Protein AF-A0A7W7K6D7-F1 (afdb_monomer)

Radius of gyration: 43.63 Å; Cα contacts (8 Å, |Δi|>4): 104; chains: 1; bounding box: 130×101×105 Å

Mean predicted aligned error: 19.28 Å

Structure (mmCIF, N/CA/C/O backbone):
data_AF-A0A7W7K6D7-F1
#
_entry.id   AF-A0A7W7K6D7-F1
#
loop_
_atom_site.group_PDB
_atom_site.id
_atom_site.type_symbol
_atom_site.label_atom_id
_atom_site.label_alt_id
_atom_site.label_comp_id
_atom_site.label_asym_id
_atom_site.label_entity_id
_atom_site.label_seq_id
_atom_site.pdbx_PDB_ins_code
_atom_site.Cartn_x
_atom_site.Cartn_y
_atom_site.Cartn_z
_atom_site.occupancy
_atom_site.B_iso_or_equiv
_atom_site.auth_seq_id
_atom_site.auth_comp_id
_atom_site.auth_asym_id
_atom_site.auth_atom_id
_atom_site.pdbx_PDB_model_num
ATOM 1 N N . MET A 1 1 ? 59.242 -53.154 2.914 1.00 36.47 1 MET A N 1
ATOM 2 C CA . MET A 1 1 ? 59.117 -52.713 4.318 1.00 36.47 1 MET A CA 1
ATOM 3 C C . MET A 1 1 ? 58.167 -51.540 4.302 1.00 36.47 1 MET A C 1
ATOM 5 O O . MET A 1 1 ? 58.523 -50.548 3.691 1.00 36.47 1 MET A O 1
ATOM 9 N N . SER A 1 2 ? 56.954 -51.565 4.819 1.00 41.34 2 SER A N 1
ATOM 10 C CA . SER A 1 2 ? 56.104 -52.550 5.499 1.00 41.34 2 SER A CA 1
ATOM 11 C C . SER A 1 2 ? 54.674 -51.976 5.326 1.00 41.34 2 SER A C 1
ATOM 13 O O . SER A 1 2 ? 54.570 -50.764 5.148 1.00 41.34 2 SER A O 1
ATOM 15 N N . ALA A 1 3 ? 53.655 -52.812 5.076 1.00 43.53 3 ALA A N 1
ATOM 16 C CA . ALA A 1 3 ? 52.548 -53.089 6.020 1.00 43.53 3 ALA A CA 1
ATOM 17 C C . ALA A 1 3 ? 51.641 -51.850 6.251 1.00 43.53 3 ALA A C 1
ATOM 19 O O . ALA A 1 3 ? 52.160 -50.787 6.561 1.00 43.53 3 ALA A O 1
ATOM 20 N N . GLU A 1 4 ? 50.319 -51.835 6.086 1.00 46.53 4 GLU A N 1
ATOM 21 C CA . GLU A 1 4 ? 49.232 -52.810 6.301 1.00 46.53 4 GLU A CA 1
ATOM 22 C C . GLU A 1 4 ? 47.953 -52.168 5.686 1.00 46.53 4 GLU A C 1
ATOM 24 O O . GLU A 1 4 ? 47.853 -50.942 5.640 1.00 46.53 4 GLU A O 1
ATOM 29 N N . ASP A 1 5 ? 47.158 -52.903 4.903 1.00 42.53 5 ASP A N 1
ATOM 30 C CA . ASP A 1 5 ? 45.850 -53.502 5.263 1.00 42.53 5 ASP A CA 1
ATOM 31 C C . ASP A 1 5 ? 44.697 -52.512 5.539 1.00 42.53 5 ASP A C 1
ATOM 33 O O . ASP A 1 5 ? 44.679 -51.844 6.563 1.00 42.53 5 ASP A O 1
ATOM 37 N N . GLU A 1 6 ? 43.706 -52.469 4.632 1.00 51.44 6 GLU A N 1
ATOM 38 C CA . GLU A 1 6 ? 42.304 -52.842 4.933 1.00 51.44 6 GLU A CA 1
ATOM 39 C C . GLU A 1 6 ? 41.397 -52.751 3.676 1.00 51.44 6 GLU A C 1
ATOM 41 O O . GLU A 1 6 ? 41.238 -51.670 3.100 1.00 51.44 6 GLU A O 1
ATOM 46 N N . PRO A 1 7 ? 40.778 -53.865 3.234 1.00 54.62 7 PRO A N 1
ATOM 47 C CA . PRO A 1 7 ? 39.719 -53.888 2.225 1.00 54.62 7 PRO A CA 1
ATOM 48 C C . PRO A 1 7 ? 38.328 -54.068 2.864 1.00 54.62 7 PRO A C 1
ATOM 50 O O . PRO A 1 7 ? 38.120 -54.996 3.641 1.00 54.62 7 PRO A O 1
ATOM 53 N N . LEU A 1 8 ? 37.345 -53.241 2.488 1.00 41.72 8 LEU A N 1
ATOM 54 C CA . LEU A 1 8 ? 35.936 -53.476 2.836 1.00 41.72 8 LEU A CA 1
ATOM 55 C C . LEU A 1 8 ? 35.198 -54.180 1.692 1.00 41.72 8 LEU A C 1
ATOM 57 O O . LEU A 1 8 ? 34.723 -53.571 0.735 1.00 41.72 8 LEU A O 1
ATOM 61 N N . ASP A 1 9 ? 35.245 -55.501 1.827 1.00 37.72 9 ASP A N 1
ATOM 62 C CA . ASP A 1 9 ? 34.218 -56.522 1.617 1.00 37.72 9 ASP A CA 1
ATOM 63 C C . ASP A 1 9 ? 32.886 -56.100 0.964 1.00 37.72 9 ASP A C 1
ATOM 65 O O . ASP A 1 9 ? 32.074 -55.357 1.516 1.00 37.72 9 ASP A O 1
ATOM 69 N N . LEU A 1 10 ? 32.661 -56.657 -0.224 1.00 46.31 10 LEU A N 1
ATOM 70 C CA . LEU A 1 10 ? 31.438 -56.595 -1.014 1.00 46.31 10 LEU A CA 1
ATOM 71 C C . LEU A 1 10 ? 31.031 -58.047 -1.289 1.00 46.31 10 LEU A C 1
ATOM 73 O O . LEU A 1 10 ? 31.220 -58.561 -2.391 1.00 46.31 10 LEU A O 1
ATOM 77 N N . SER A 1 11 ? 30.529 -58.734 -0.264 1.00 41.38 11 SER A N 1
ATOM 78 C CA . SER A 1 11 ? 29.888 -60.037 -0.430 1.00 41.38 11 SER A CA 1
ATOM 79 C C . SER A 1 11 ? 28.929 -60.361 0.714 1.00 41.38 11 SER A C 1
ATOM 81 O O . SER A 1 11 ? 29.351 -60.730 1.797 1.00 41.38 11 SER A O 1
ATOM 83 N N . GLU A 1 12 ? 27.622 -60.289 0.453 1.00 44.34 12 GLU A N 1
ATOM 84 C CA . GLU A 1 12 ? 26.692 -61.245 1.064 1.00 44.34 12 GLU A CA 1
ATOM 85 C 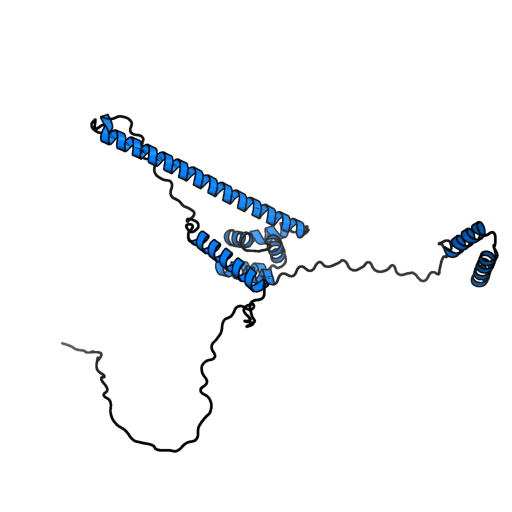C . GLU A 1 12 ? 25.457 -61.438 0.174 1.00 44.34 12 GLU A C 1
ATOM 87 O O . GLU A 1 12 ? 24.467 -60.710 0.198 1.00 44.34 12 GLU A O 1
ATOM 92 N N . GLU A 1 13 ? 25.598 -62.439 -0.687 1.00 48.22 13 GLU A N 1
ATOM 93 C CA . GLU A 1 13 ? 24.536 -63.214 -1.304 1.00 48.22 13 GLU A CA 1
ATOM 94 C C . GLU A 1 13 ? 24.033 -64.208 -0.249 1.00 48.22 13 GLU A C 1
ATOM 96 O O . GLU A 1 13 ? 24.821 -65.006 0.257 1.00 48.22 13 GLU A O 1
ATOM 101 N N . LEU A 1 14 ? 22.740 -64.184 0.090 1.00 36.16 14 LEU A N 1
ATOM 102 C CA . LEU A 1 14 ? 22.136 -65.242 0.898 1.00 36.16 14 LEU A CA 1
ATOM 103 C C . LEU A 1 14 ? 20.868 -65.787 0.241 1.00 36.16 14 LEU A C 1
ATOM 105 O O . LEU A 1 14 ? 19.857 -65.114 0.044 1.00 36.16 14 LEU A O 1
ATOM 109 N N . VAL A 1 15 ? 21.041 -67.048 -0.141 1.00 34.31 15 VAL A N 1
ATOM 110 C CA . VAL A 1 15 ? 20.175 -67.976 -0.853 1.00 34.31 15 VAL A CA 1
ATOM 111 C C . VAL A 1 15 ? 19.028 -68.474 0.036 1.00 34.31 15 VAL A C 1
ATOM 113 O O . VAL A 1 15 ? 19.146 -68.589 1.252 1.00 34.31 15 VAL A O 1
ATOM 116 N N . ILE A 1 16 ? 17.921 -68.789 -0.633 1.00 34.38 16 ILE A N 1
ATOM 117 C CA . ILE A 1 16 ? 16.639 -69.312 -0.141 1.00 34.38 16 ILE A CA 1
ATOM 118 C C . ILE A 1 16 ? 16.707 -70.824 0.187 1.00 34.38 16 ILE A C 1
ATOM 120 O O . ILE A 1 16 ? 17.309 -71.584 -0.570 1.00 34.38 16 ILE A O 1
ATOM 124 N N . GLY A 1 17 ? 15.970 -71.258 1.226 1.00 32.06 17 GLY A N 1
ATOM 125 C CA . GLY A 1 17 ? 15.559 -72.652 1.532 1.00 32.06 17 GLY A CA 1
ATOM 126 C C . GLY A 1 17 ? 15.852 -73.024 2.998 1.00 32.06 17 GLY A C 1
ATOM 127 O O . GLY A 1 17 ? 16.913 -72.668 3.486 1.00 32.06 17 GLY A O 1
ATOM 128 N N . ASP A 1 18 ? 15.043 -73.704 3.814 1.00 32.12 18 ASP A N 1
ATOM 129 C CA . ASP A 1 18 ? 13.850 -74.555 3.689 1.00 32.12 18 ASP A CA 1
ATOM 130 C C . ASP A 1 18 ? 13.284 -74.772 5.132 1.00 32.12 18 ASP A C 1
ATOM 132 O O . ASP A 1 18 ? 13.942 -74.424 6.113 1.00 32.12 18 ASP A O 1
ATOM 136 N N . ALA A 1 19 ? 12.058 -75.291 5.242 1.00 37.53 19 ALA A N 1
ATOM 137 C CA . ALA A 1 19 ? 11.067 -75.207 6.335 1.00 37.53 19 ALA A CA 1
ATOM 138 C C . ALA A 1 19 ? 11.436 -75.755 7.749 1.00 37.53 19 ALA A C 1
ATOM 140 O O . ALA A 1 19 ? 12.432 -76.457 7.927 1.00 37.53 19 ALA A O 1
ATOM 141 N N . PRO A 1 20 ? 10.577 -75.515 8.773 1.00 39.41 20 PRO A N 1
ATOM 142 C CA . PRO A 1 20 ? 9.500 -76.485 9.019 1.00 39.41 20 PRO A CA 1
ATOM 143 C C . PRO A 1 20 ? 8.112 -75.906 9.361 1.00 39.41 20 PRO A C 1
ATOM 145 O O . PRO A 1 20 ? 7.949 -74.800 9.869 1.00 39.41 20 PRO A O 1
ATOM 148 N N . GLN A 1 21 ? 7.122 -76.753 9.077 1.00 40.34 21 GLN A N 1
ATOM 149 C CA . GLN A 1 21 ? 5.688 -76.654 9.349 1.00 40.34 21 GLN A CA 1
ATOM 150 C C . GLN A 1 21 ? 5.354 -76.441 10.836 1.00 40.34 21 GLN A C 1
ATOM 152 O O . GLN A 1 21 ? 5.899 -77.124 11.703 1.00 40.34 21 GLN A O 1
ATOM 157 N N . PHE A 1 22 ? 4.349 -75.605 11.105 1.00 30.56 22 PHE A N 1
ATOM 158 C CA . PHE A 1 22 ? 3.519 -75.704 12.306 1.00 30.56 22 PHE A CA 1
ATOM 159 C C . PHE A 1 22 ? 2.048 -75.526 11.906 1.00 30.56 22 PHE A C 1
ATOM 161 O O . PHE A 1 22 ? 1.600 -74.417 11.622 1.00 30.56 22 PHE A O 1
ATOM 168 N N . GLU A 1 23 ? 1.328 -76.648 11.821 1.00 39.03 23 GLU A N 1
ATOM 169 C CA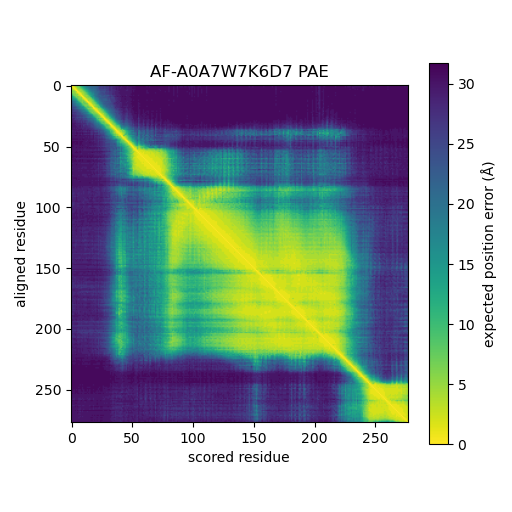 . GLU A 1 23 ? -0.136 -76.696 11.827 1.00 39.03 23 GLU A CA 1
ATOM 170 C C . GLU A 1 23 ? -0.629 -76.387 13.246 1.00 39.03 23 GLU A C 1
ATOM 172 O O . GLU A 1 23 ? -0.206 -77.021 14.215 1.00 39.03 23 GLU A O 1
ATOM 177 N N . GLY A 1 24 ? -1.545 -75.430 13.356 1.00 33.78 24 GLY A N 1
ATOM 178 C CA . GLY A 1 24 ? -2.261 -75.105 14.581 1.00 33.78 24 GLY A CA 1
ATOM 179 C C . GLY A 1 24 ? -3.516 -74.320 14.230 1.00 33.78 24 GLY A C 1
ATOM 180 O O . GLY A 1 24 ? -3.426 -73.151 13.876 1.00 33.78 24 GLY A O 1
ATOM 181 N N . ASP A 1 25 ? -4.637 -75.031 14.284 1.00 32.91 25 ASP A N 1
ATOM 182 C CA . ASP A 1 25 ? -6.020 -74.633 14.018 1.00 32.91 25 ASP A CA 1
ATOM 183 C C . ASP A 1 25 ? -6.460 -73.267 14.594 1.00 32.91 25 ASP A C 1
ATOM 185 O O . ASP A 1 25 ? -6.091 -72.874 15.702 1.00 32.91 25 ASP A O 1
ATOM 189 N N . ASP A 1 26 ? -7.331 -72.631 13.810 1.00 35.81 26 ASP A N 1
ATOM 190 C CA . ASP A 1 26 ? -8.184 -71.442 13.992 1.00 35.81 26 ASP A CA 1
ATOM 191 C C . ASP A 1 26 ? -8.925 -71.321 15.357 1.00 35.81 26 ASP A C 1
ATOM 193 O O . ASP A 1 26 ? -9.192 -72.342 15.999 1.00 35.81 26 ASP A O 1
ATOM 197 N N . PRO A 1 27 ? -9.342 -70.105 15.812 1.00 39.94 27 PRO A N 1
ATOM 198 C CA . PRO A 1 27 ? -10.233 -69.232 15.033 1.00 39.94 27 PRO A CA 1
ATOM 199 C C . PRO A 1 27 ? -9.935 -67.717 15.031 1.00 39.94 27 PRO A C 1
ATOM 201 O O . PRO A 1 27 ? -9.641 -67.094 16.048 1.00 39.94 27 PRO A O 1
ATOM 204 N N . ALA A 1 28 ? -10.131 -67.138 13.846 1.00 37.94 28 ALA A N 1
ATOM 205 C CA . ALA A 1 28 ? -10.303 -65.720 13.505 1.00 37.94 28 ALA A CA 1
ATOM 206 C C . ALA A 1 28 ? -11.429 -64.979 14.277 1.00 37.94 28 ALA A C 1
ATOM 208 O O . ALA A 1 28 ? -12.261 -65.631 14.914 1.00 37.94 28 ALA A O 1
ATOM 209 N N . PRO A 1 29 ? -11.645 -63.661 14.050 1.00 53.25 29 PRO A N 1
ATOM 210 C CA . PRO A 1 29 ? -10.733 -62.571 13.647 1.00 53.25 29 PRO A CA 1
ATOM 211 C C . PRO A 1 29 ? -10.827 -61.372 14.620 1.00 53.25 29 PRO A C 1
ATOM 213 O O . PRO A 1 29 ? -11.886 -61.165 15.190 1.00 53.25 29 PRO A O 1
ATOM 216 N N . GLU A 1 30 ? -9.819 -60.498 14.738 1.00 35.75 30 GLU A N 1
ATOM 217 C CA . GLU A 1 30 ? -10.083 -59.094 15.120 1.00 35.75 30 GLU A CA 1
ATOM 218 C C . GLU A 1 30 ? -8.910 -58.149 14.779 1.00 35.75 30 GLU A C 1
ATOM 220 O O . GLU A 1 30 ? -7.876 -58.142 15.435 1.00 35.75 30 GLU A O 1
ATOM 225 N N . GLN A 1 31 ? -9.165 -57.341 13.741 1.00 36.50 31 GLN A N 1
ATOM 226 C CA . GLN A 1 31 ? -8.738 -55.948 13.542 1.00 36.50 31 GLN A CA 1
ATOM 227 C C . GLN A 1 31 ? -7.267 -55.679 13.176 1.00 36.50 31 GLN A C 1
ATOM 229 O O . GLN A 1 31 ? -6.423 -55.388 14.016 1.00 36.50 31 GLN A O 1
ATOM 234 N N . ASP A 1 32 ? -7.017 -55.644 11.862 1.00 42.62 32 ASP A N 1
ATOM 235 C CA . ASP A 1 32 ? -5.963 -54.815 11.276 1.00 42.62 32 ASP A CA 1
ATOM 236 C C . ASP A 1 32 ? -6.281 -53.332 11.548 1.00 42.62 32 ASP A C 1
ATOM 238 O O . ASP A 1 32 ? -7.170 -52.747 10.921 1.00 42.62 32 ASP A O 1
ATOM 242 N N . GLU A 1 33 ? -5.550 -52.713 12.476 1.00 46.84 33 GLU A N 1
ATOM 243 C CA . GLU A 1 33 ? -5.443 -51.256 12.586 1.00 46.84 33 GLU A CA 1
ATOM 244 C C . GLU A 1 33 ? -4.680 -50.726 11.358 1.00 46.84 33 GLU A C 1
ATOM 246 O O . GLU A 1 33 ? -3.451 -50.668 11.318 1.00 46.84 33 GLU A O 1
ATOM 251 N N . GLN A 1 34 ? -5.428 -50.368 10.314 1.00 48.06 34 GLN A N 1
ATOM 252 C CA . GLN A 1 34 ? -4.945 -49.510 9.232 1.00 48.06 34 GLN A CA 1
ATOM 253 C C . GLN A 1 34 ? -4.594 -48.128 9.819 1.00 48.06 34 GLN A C 1
ATOM 255 O O . GLN A 1 34 ? -5.322 -47.652 10.695 1.00 48.06 34 GLN A O 1
ATOM 260 N N . PRO A 1 35 ? -3.525 -47.450 9.358 1.00 52.03 35 PRO A N 1
ATOM 261 C CA . PRO A 1 35 ? -3.263 -46.079 9.775 1.00 52.03 35 PRO A CA 1
ATOM 262 C C . PRO A 1 35 ? -4.444 -45.205 9.346 1.00 52.03 35 PRO A C 1
ATOM 264 O O . PRO A 1 35 ? -4.808 -45.188 8.173 1.00 52.03 35 PRO A O 1
ATOM 267 N N . GLU A 1 36 ? -5.051 -44.508 10.304 1.00 56.00 36 GLU A N 1
ATOM 268 C CA . GLU A 1 36 ? -6.103 -43.529 10.047 1.00 56.00 36 GLU A CA 1
ATOM 269 C C . GLU A 1 36 ? -5.649 -42.560 8.941 1.00 56.00 36 GLU A C 1
ATOM 271 O O . GLU A 1 36 ? -4.624 -41.883 9.072 1.00 56.00 36 GLU A O 1
ATOM 276 N N . ASP A 1 37 ? -6.400 -42.499 7.840 1.00 60.44 37 ASP A N 1
ATOM 277 C CA . ASP A 1 37 ? -6.198 -41.500 6.798 1.00 60.44 37 ASP A CA 1
ATOM 278 C C . ASP A 1 37 ? -6.379 -40.107 7.419 1.00 60.44 37 ASP A C 1
ATOM 280 O O . ASP A 1 37 ? -7.489 -39.679 7.741 1.00 60.44 37 ASP A O 1
ATOM 284 N N . VAL A 1 38 ? -5.277 -39.377 7.607 1.00 67.38 38 VAL A N 1
ATOM 285 C CA . VAL A 1 38 ? -5.313 -37.989 8.079 1.00 67.38 38 VAL A CA 1
ATOM 286 C C . VAL A 1 38 ? -5.846 -37.114 6.945 1.00 67.38 38 VAL A C 1
ATOM 288 O O . VAL A 1 38 ? -5.095 -36.595 6.116 1.00 67.38 38 VAL A O 1
ATOM 291 N N . VAL A 1 39 ? -7.166 -36.948 6.901 1.00 62.66 39 VAL A N 1
ATOM 292 C CA . VAL A 1 39 ? -7.835 -36.012 5.995 1.00 62.66 39 VAL A CA 1
ATOM 293 C C . VAL A 1 39 ? -7.612 -34.592 6.517 1.00 62.66 39 VAL A C 1
ATOM 295 O O . VAL A 1 39 ? -8.286 -34.116 7.427 1.00 62.66 39 VAL A O 1
ATOM 298 N N . ILE A 1 40 ? -6.624 -33.902 5.947 1.00 69.00 40 ILE A N 1
ATOM 299 C CA . ILE A 1 40 ? -6.392 -32.474 6.189 1.00 69.00 40 ILE A CA 1
ATOM 300 C C . ILE A 1 40 ? -7.371 -31.691 5.304 1.00 69.00 40 ILE A C 1
ATOM 302 O O . ILE A 1 40 ? -7.041 -31.335 4.174 1.00 69.00 40 ILE A O 1
ATOM 306 N N . ALA A 1 41 ? -8.581 -31.455 5.811 1.00 67.38 41 ALA A N 1
ATOM 307 C CA . ALA A 1 41 ? -9.596 -30.618 5.171 1.00 67.38 41 ALA A CA 1
ATOM 308 C C . ALA A 1 41 ? -9.593 -29.194 5.754 1.00 67.38 41 ALA A C 1
ATOM 310 O O . ALA A 1 41 ? -9.248 -28.977 6.922 1.00 67.38 41 ALA A O 1
ATOM 311 N N . PHE A 1 42 ? -9.967 -28.200 4.944 1.00 52.28 42 PHE A N 1
ATOM 312 C CA . PHE A 1 42 ? -10.248 -26.862 5.457 1.00 52.28 42 PHE A CA 1
ATOM 313 C C . PHE A 1 42 ? -11.590 -26.893 6.199 1.00 52.28 42 PHE A C 1
ATOM 315 O O . PHE A 1 42 ? -12.492 -27.624 5.815 1.00 52.28 42 PHE A O 1
ATOM 322 N N . ALA A 1 43 ? -11.740 -26.091 7.257 1.00 49.53 43 ALA A N 1
ATOM 323 C CA . ALA A 1 43 ? -12.905 -26.122 8.157 1.00 49.53 43 ALA A CA 1
ATOM 324 C C . ALA A 1 43 ? -14.274 -25.798 7.504 1.00 49.53 43 ALA A C 1
ATOM 326 O O . ALA A 1 43 ? -15.268 -25.744 8.215 1.00 49.53 43 ALA A O 1
ATOM 327 N N . ASP A 1 44 ? -14.312 -25.555 6.192 1.00 48.56 44 ASP A N 1
ATOM 328 C CA . ASP A 1 44 ? -15.510 -25.234 5.403 1.00 48.56 44 ASP A CA 1
ATOM 329 C C . ASP A 1 44 ? -15.848 -26.333 4.366 1.00 48.56 44 ASP A C 1
ATOM 331 O O . ASP A 1 44 ? -16.797 -26.178 3.601 1.00 48.56 44 ASP A O 1
ATOM 335 N N . ASP A 1 45 ? -15.088 -27.436 4.335 1.00 48.72 45 ASP A N 1
ATOM 336 C CA . ASP A 1 45 ? -15.274 -28.567 3.413 1.00 48.72 45 ASP A CA 1
ATOM 337 C C . ASP A 1 45 ? -16.003 -29.739 4.116 1.00 48.72 45 ASP A C 1
ATOM 339 O O . ASP A 1 45 ? -15.469 -30.841 4.231 1.00 48.72 45 ASP A O 1
ATOM 343 N N . GLU A 1 46 ? -17.215 -29.510 4.637 1.00 48.88 46 GLU A N 1
ATOM 344 C CA . GLU A 1 46 ? -18.125 -30.607 5.014 1.00 48.88 46 GLU A CA 1
ATOM 345 C C . GLU A 1 46 ? -18.966 -31.010 3.784 1.00 48.88 46 GLU A C 1
ATOM 347 O O . GLU A 1 46 ? -19.815 -30.254 3.303 1.00 48.88 46 GLU A O 1
ATOM 352 N N . ASP A 1 47 ? -18.691 -32.200 3.241 1.00 46.66 47 ASP A N 1
ATOM 353 C CA . ASP A 1 47 ? -19.358 -32.769 2.065 1.00 46.66 47 ASP A CA 1
ATOM 354 C C . ASP A 1 47 ? -20.778 -33.275 2.398 1.00 46.66 47 ASP A C 1
ATOM 356 O O . ASP A 1 47 ? -20.967 -34.412 2.829 1.00 46.66 47 ASP A O 1
ATOM 360 N N . ASP A 1 48 ? -21.806 -32.462 2.138 1.00 49.31 48 ASP A N 1
ATOM 361 C CA . ASP A 1 48 ? -23.199 -32.929 2.103 1.00 49.31 48 ASP A CA 1
ATOM 362 C C . ASP A 1 48 ? -23.566 -33.441 0.693 1.00 49.31 48 ASP A C 1
ATOM 364 O O . ASP A 1 48 ? -23.883 -32.672 -0.225 1.00 49.31 48 ASP A O 1
ATOM 368 N N . GLU A 1 49 ? -23.576 -34.769 0.516 1.00 47.44 49 GLU A N 1
ATOM 369 C CA . GLU A 1 49 ? -24.126 -35.451 -0.665 1.00 47.44 49 GLU A CA 1
ATOM 370 C C . GLU A 1 49 ? -25.651 -35.252 -0.760 1.00 47.44 49 GLU A C 1
ATOM 372 O O . GLU A 1 49 ? -26.460 -36.056 -0.297 1.00 47.44 49 GLU A O 1
ATOM 377 N N . SER A 1 50 ? -26.079 -34.173 -1.412 1.00 56.06 50 SER A N 1
ATOM 378 C CA . SER A 1 50 ? -27.468 -34.011 -1.848 1.00 56.06 50 SER A CA 1
ATOM 379 C C . SER A 1 50 ? -27.554 -33.378 -3.237 1.00 56.06 50 SER A C 1
ATOM 381 O O . SER A 1 50 ? -26.693 -32.602 -3.661 1.00 56.06 50 SER A O 1
ATOM 383 N N . GLU A 1 51 ? -28.575 -33.779 -4.004 1.00 63.22 51 GLU A N 1
ATOM 384 C CA . GLU A 1 51 ? -28.763 -33.352 -5.393 1.00 63.22 51 GLU A CA 1
ATOM 385 C C . GLU A 1 51 ? -28.644 -31.823 -5.545 1.00 63.22 51 GLU A C 1
ATOM 387 O O . GLU A 1 51 ? -29.155 -31.067 -4.713 1.00 63.22 51 GLU A O 1
ATOM 392 N N . PRO A 1 52 ? -27.980 -31.326 -6.608 1.00 58.50 52 PRO A N 1
ATOM 393 C CA . PRO A 1 52 ? -27.533 -29.943 -6.656 1.00 58.50 52 PRO A CA 1
ATOM 394 C C . PRO A 1 52 ? -28.718 -28.978 -6.683 1.00 58.50 52 PRO A C 1
ATOM 396 O O . PRO A 1 52 ? -29.381 -28.789 -7.713 1.00 58.50 52 PRO A O 1
ATOM 399 N N . THR A 1 53 ? -28.923 -28.308 -5.549 1.00 79.12 53 THR A N 1
ATOM 400 C CA . THR A 1 53 ? -29.856 -27.191 -5.399 1.00 79.12 53 THR A CA 1
ATOM 401 C C . THR A 1 53 ? -29.545 -26.093 -6.436 1.00 79.12 53 THR A C 1
ATOM 403 O O . THR A 1 53 ? -28.417 -25.981 -6.933 1.00 79.12 53 THR A O 1
ATOM 406 N N . PRO A 1 54 ? -30.514 -25.239 -6.815 1.00 81.00 54 PRO A N 1
ATOM 407 C CA . PRO A 1 54 ? -30.275 -24.142 -7.763 1.00 81.00 54 PRO A CA 1
ATOM 408 C C . PRO A 1 54 ? -29.135 -23.197 -7.333 1.00 81.00 54 PRO A C 1
ATOM 410 O O . PRO A 1 54 ? -28.470 -22.609 -8.188 1.00 81.00 54 PRO A O 1
ATOM 413 N N . LEU A 1 55 ? -28.855 -23.101 -6.029 1.00 81.88 55 LEU A N 1
ATOM 414 C CA . LEU A 1 55 ? -27.705 -22.377 -5.492 1.00 81.88 55 LEU A CA 1
ATOM 415 C C . LEU A 1 55 ? -26.376 -23.055 -5.859 1.00 81.88 55 LEU A C 1
ATOM 417 O O . LEU A 1 55 ? -25.467 -22.378 -6.330 1.00 81.88 55 LEU A O 1
ATOM 421 N N . VAL A 1 56 ? -26.288 -24.385 -5.748 1.00 84.25 56 VAL A N 1
ATOM 422 C CA . VAL A 1 56 ? -25.106 -25.173 -6.147 1.00 84.25 56 VAL A CA 1
ATOM 423 C C . VAL A 1 56 ? -24.826 -25.031 -7.645 1.00 84.25 56 VAL A C 1
ATOM 425 O O . VAL A 1 56 ? -23.672 -24.926 -8.053 1.00 84.25 56 VAL A O 1
ATOM 428 N N . LYS A 1 57 ? -25.862 -24.955 -8.491 1.00 84.31 57 LYS A N 1
ATOM 429 C CA . LYS A 1 57 ? -25.683 -24.696 -9.934 1.00 84.31 57 LYS A CA 1
ATOM 430 C C . LYS A 1 57 ? -25.077 -23.314 -10.193 1.00 84.31 57 LYS A C 1
ATOM 432 O O . LYS A 1 57 ? -24.104 -23.217 -10.939 1.00 84.31 57 LYS A O 1
ATOM 437 N N . ARG A 1 58 ? -25.589 -22.275 -9.522 1.00 87.88 58 ARG A N 1
ATOM 438 C CA . ARG A 1 58 ? -25.043 -20.909 -9.595 1.00 87.88 58 ARG A CA 1
ATOM 439 C C . ARG A 1 58 ? -23.607 -20.839 -9.070 1.00 87.88 58 ARG A C 1
ATOM 441 O O . ARG A 1 58 ? -22.772 -20.178 -9.677 1.00 87.88 58 ARG A O 1
ATOM 448 N N . LEU A 1 59 ? -23.304 -21.549 -7.986 1.00 85.75 59 LEU A N 1
ATOM 449 C CA . LEU A 1 59 ? -21.951 -21.662 -7.437 1.00 85.75 59 LEU A CA 1
ATOM 450 C C . LEU A 1 59 ? -21.007 -22.366 -8.418 1.00 85.75 59 LEU A C 1
ATOM 452 O O . LEU A 1 59 ? -19.926 -21.857 -8.677 1.00 85.75 59 LEU A O 1
ATOM 456 N N . ARG A 1 60 ? -21.422 -23.468 -9.056 1.00 87.88 60 ARG A N 1
ATOM 457 C CA . ARG A 1 60 ? -20.625 -24.146 -10.100 1.00 87.88 60 ARG A CA 1
ATOM 458 C C . ARG A 1 60 ? -20.369 -23.251 -11.311 1.00 87.88 60 ARG A C 1
ATOM 460 O O . ARG A 1 60 ? -19.286 -23.300 -11.889 1.00 87.88 60 ARG A O 1
ATOM 467 N N . GLU A 1 61 ? -21.341 -22.437 -11.711 1.00 91.94 61 GLU A N 1
ATOM 468 C CA . GLU A 1 61 ? -21.146 -21.429 -12.760 1.00 91.94 61 GLU A CA 1
ATOM 469 C C . GLU A 1 61 ? -20.139 -20.362 -12.333 1.00 91.94 61 GLU A C 1
ATOM 471 O O . GLU A 1 61 ? -19.218 -20.066 -13.093 1.00 91.94 61 GLU A O 1
ATOM 476 N N . GLN A 1 62 ? -20.249 -19.853 -11.104 1.00 92.69 62 GLN A N 1
ATOM 477 C CA . GLN A 1 62 ? -19.296 -18.895 -10.546 1.00 92.69 62 GLN A CA 1
ATOM 478 C C . GLN A 1 62 ? -17.889 -19.485 -10.414 1.00 92.69 62 GLN A C 1
ATOM 480 O O . GLN A 1 62 ? -16.926 -18.800 -10.740 1.00 92.69 62 GLN A O 1
ATOM 485 N N . ILE A 1 63 ? -17.750 -20.746 -10.000 1.00 91.56 63 ILE A N 1
ATOM 486 C CA . ILE A 1 63 ? -16.465 -21.453 -9.927 1.00 91.56 63 ILE A CA 1
ATOM 487 C C . ILE A 1 63 ? -15.865 -21.575 -11.326 1.00 91.56 63 ILE A C 1
ATOM 489 O O . ILE A 1 63 ? -14.745 -21.132 -11.537 1.00 91.56 63 ILE A O 1
ATOM 493 N N . ARG A 1 64 ? -16.630 -22.032 -12.325 1.00 94.69 64 ARG A N 1
ATOM 494 C CA . ARG A 1 64 ? -16.150 -22.100 -13.718 1.00 94.69 64 ARG A CA 1
ATOM 495 C C . ARG A 1 64 ? -15.763 -20.733 -14.273 1.00 94.69 64 ARG A C 1
ATOM 497 O O . ARG A 1 64 ? -14.819 -20.631 -15.053 1.00 94.69 64 ARG A O 1
ATOM 504 N N . GLU A 1 65 ? -16.496 -19.681 -13.924 1.00 92.69 65 GLU A N 1
ATOM 505 C CA . GLU A 1 65 ? -16.160 -18.318 -14.329 1.00 92.69 65 GLU A CA 1
ATOM 506 C C . GLU A 1 65 ? -14.875 -17.836 -13.646 1.00 92.69 65 GLU A C 1
ATOM 508 O O . GLU A 1 65 ? -14.011 -17.255 -14.305 1.00 92.69 65 GLU A O 1
ATOM 513 N N . ARG A 1 66 ? -14.713 -18.119 -12.350 1.00 91.19 66 ARG A N 1
ATOM 514 C CA . ARG A 1 66 ? -13.483 -17.840 -11.603 1.00 91.19 66 ARG A CA 1
ATOM 515 C C . ARG A 1 66 ? -12.307 -18.629 -12.163 1.00 91.19 66 ARG A C 1
ATOM 517 O O . ARG A 1 66 ? -11.271 -18.026 -12.395 1.00 91.19 66 ARG A O 1
ATOM 524 N N . ASP A 1 67 ? -12.472 -19.904 -12.486 1.00 91.62 67 ASP A N 1
ATOM 525 C CA . ASP A 1 67 ? -11.433 -20.746 -13.084 1.00 91.62 67 ASP A CA 1
ATOM 526 C C . ASP A 1 67 ? -11.049 -20.272 -14.482 1.00 91.62 67 ASP A C 1
ATOM 528 O O . ASP A 1 67 ? -9.869 -20.231 -14.823 1.00 91.62 67 ASP A O 1
ATOM 532 N N . ARG A 1 68 ? -12.020 -19.829 -15.290 1.00 92.38 68 ARG A N 1
ATOM 533 C CA . ARG A 1 68 ? -11.735 -19.167 -16.571 1.00 92.38 68 ARG A CA 1
ATOM 534 C C . ARG A 1 68 ? -10.948 -17.881 -16.361 1.00 92.38 68 ARG A C 1
ATOM 536 O O . ARG A 1 68 ? -9.979 -17.662 -17.081 1.00 92.38 68 ARG A O 1
ATOM 543 N N . LYS A 1 69 ? -11.318 -17.055 -15.380 1.00 90.00 69 LYS A N 1
ATOM 544 C CA . LYS A 1 69 ? -10.580 -15.827 -15.037 1.00 90.00 69 LYS A CA 1
ATOM 545 C C . LYS A 1 69 ? -9.175 -16.139 -14.525 1.00 90.00 69 LYS A C 1
ATOM 547 O O . LYS A 1 69 ? -8.232 -15.494 -14.961 1.00 90.00 69 LYS A O 1
ATOM 552 N N . LEU A 1 70 ? -9.005 -17.154 -13.682 1.00 84.69 70 LEU A N 1
ATOM 553 C CA . LEU A 1 70 ? -7.702 -17.608 -13.193 1.00 84.69 70 LEU A CA 1
ATOM 554 C C . LEU A 1 70 ? -6.847 -18.178 -14.325 1.00 84.69 70 LEU A C 1
ATOM 556 O O . LEU A 1 70 ? -5.667 -17.863 -14.410 1.00 84.69 70 LEU A O 1
ATOM 560 N N . SER A 1 71 ? -7.431 -18.964 -15.229 1.00 88.69 71 SER A N 1
ATOM 561 C CA . SER A 1 71 ? -6.755 -19.464 -16.428 1.00 88.69 71 SER A CA 1
ATOM 562 C C . SER A 1 71 ? -6.339 -18.317 -17.352 1.00 88.69 71 SER A C 1
ATOM 564 O O . SER A 1 71 ? -5.216 -18.314 -17.845 1.00 88.69 71 SER A O 1
ATOM 566 N N . GLN A 1 72 ? -7.189 -17.301 -17.527 1.00 85.00 72 GLN A N 1
ATOM 567 C CA . GLN A 1 72 ? -6.858 -16.085 -18.275 1.00 85.00 72 GLN A CA 1
ATOM 568 C C . GLN A 1 72 ? -5.741 -15.283 -17.600 1.00 85.00 72 GLN A C 1
ATOM 570 O O . GLN A 1 72 ? -4.799 -14.898 -18.278 1.00 85.00 72 GLN A O 1
ATOM 575 N N . MET A 1 73 ? -5.789 -15.085 -16.281 1.00 77.00 73 MET A N 1
ATOM 576 C CA . MET A 1 73 ? -4.737 -14.393 -15.524 1.00 77.00 73 MET A CA 1
ATOM 577 C C . MET A 1 73 ? -3.413 -15.160 -15.513 1.00 77.00 73 MET A C 1
ATOM 579 O O . MET A 1 73 ? -2.365 -14.536 -15.555 1.00 77.00 73 MET A O 1
ATOM 583 N N . ARG A 1 74 ? -3.451 -16.498 -15.481 1.00 75.19 74 ARG A N 1
ATOM 584 C CA . ARG A 1 74 ? -2.264 -17.363 -15.592 1.00 75.19 74 ARG A CA 1
ATOM 585 C C . ARG A 1 74 ? -1.703 -17.420 -17.012 1.00 75.19 74 ARG A C 1
ATOM 587 O O . ARG A 1 74 ? -0.527 -17.715 -17.186 1.00 75.19 74 ARG A O 1
ATOM 594 N N . ARG A 1 75 ? -2.552 -17.209 -18.023 1.00 79.31 75 ARG A N 1
ATOM 595 C CA . ARG A 1 75 ? -2.156 -17.135 -19.436 1.00 79.31 75 ARG A CA 1
ATOM 596 C C . ARG A 1 75 ? -1.634 -15.750 -19.806 1.00 79.31 75 ARG A C 1
ATOM 598 O O . ARG A 1 75 ? -0.789 -15.647 -20.691 1.00 79.31 75 ARG A O 1
ATOM 605 N N . SER A 1 76 ? -2.108 -14.706 -19.131 1.00 58.38 76 SER A N 1
ATOM 606 C CA . SER A 1 76 ? -1.389 -13.442 -19.063 1.00 58.38 76 SER A CA 1
ATOM 607 C C . SER A 1 76 ? -0.031 -13.706 -18.413 1.00 58.38 76 SER A C 1
ATOM 609 O O . SER A 1 76 ? 0.038 -14.483 -17.458 1.00 58.38 76 SER A O 1
ATOM 611 N N . PRO A 1 77 ? 1.059 -13.114 -18.924 1.00 49.75 77 PRO A N 1
ATOM 612 C CA . PRO A 1 77 ? 2.354 -13.255 -18.278 1.00 49.75 77 PRO A CA 1
ATOM 613 C C . PRO A 1 77 ? 2.215 -12.851 -16.807 1.00 49.75 77 PRO A C 1
ATOM 615 O O . PRO A 1 77 ? 1.531 -11.870 -16.496 1.00 49.75 77 PRO A O 1
ATOM 618 N N . ALA A 1 78 ? 2.838 -13.629 -15.913 1.00 48.50 78 ALA A N 1
ATOM 619 C CA . ALA A 1 78 ? 3.015 -13.261 -14.511 1.00 48.50 78 ALA A CA 1
ATOM 620 C C . ALA A 1 78 ? 3.452 -11.787 -14.425 1.00 48.50 78 ALA A C 1
ATOM 622 O O . ALA A 1 78 ? 4.117 -11.332 -15.363 1.00 48.50 78 ALA A O 1
ATOM 623 N N . PRO A 1 79 ? 3.088 -11.037 -13.363 1.00 50.19 79 PRO A N 1
ATOM 624 C CA . PRO A 1 79 ? 3.550 -9.662 -13.211 1.00 50.19 79 PRO A CA 1
ATOM 625 C C . PRO A 1 79 ? 5.056 -9.661 -13.441 1.00 50.19 79 PRO A C 1
ATOM 627 O O . PRO A 1 79 ? 5.800 -10.325 -12.718 1.00 50.19 79 PRO A O 1
ATOM 630 N N . ALA A 1 80 ? 5.467 -9.039 -14.548 1.00 47.84 80 ALA A N 1
ATOM 631 C CA . ALA A 1 80 ? 6.855 -9.021 -14.950 1.00 47.84 80 ALA A CA 1
ATOM 632 C C . ALA A 1 80 ? 7.641 -8.475 -13.761 1.00 47.84 80 ALA A C 1
ATOM 634 O O . ALA A 1 80 ? 7.231 -7.466 -13.179 1.00 47.84 80 ALA A O 1
ATOM 635 N N . ASN A 1 81 ? 8.727 -9.159 -13.389 1.00 53.38 81 ASN A N 1
ATOM 636 C CA . ASN A 1 81 ? 9.711 -8.613 -12.461 1.00 53.38 81 ASN A CA 1
ATOM 637 C C . ASN A 1 81 ? 9.919 -7.137 -12.801 1.00 53.38 81 ASN A C 1
ATOM 639 O O . ASN A 1 81 ? 9.988 -6.790 -13.981 1.00 53.38 81 ASN A O 1
ATOM 643 N N . ASP A 1 82 ? 9.984 -6.274 -11.788 1.00 56.66 82 ASP A N 1
ATOM 644 C CA . ASP A 1 82 ? 9.817 -4.832 -11.970 1.00 56.66 82 ASP A CA 1
ATOM 645 C C . ASP A 1 82 ? 10.809 -4.161 -12.949 1.00 56.66 82 ASP A C 1
ATOM 647 O O . ASP A 1 82 ? 10.606 -3.006 -13.334 1.00 56.66 82 ASP A O 1
ATOM 651 N N . ALA A 1 83 ? 11.828 -4.878 -13.414 1.00 58.62 83 ALA A N 1
ATOM 652 C CA . ALA A 1 83 ? 12.796 -4.447 -14.405 1.00 58.62 83 ALA A CA 1
ATOM 653 C C . ALA A 1 83 ? 12.550 -5.111 -15.777 1.00 58.62 83 ALA A C 1
ATOM 655 O O . ALA A 1 83 ? 13.156 -6.131 -16.095 1.00 58.62 83 ALA A O 1
ATOM 656 N N . ASP A 1 84 ? 11.693 -4.506 -16.608 1.00 71.50 84 ASP A N 1
ATOM 657 C CA . ASP A 1 84 ? 11.772 -4.690 -18.066 1.00 71.50 84 ASP A CA 1
ATOM 658 C C . ASP A 1 84 ? 12.947 -3.805 -18.531 1.00 71.50 84 ASP A C 1
ATOM 660 O O . ASP A 1 84 ? 12.842 -2.582 -18.373 1.00 71.50 84 ASP A O 1
ATOM 664 N N . PRO A 1 85 ? 14.094 -4.361 -18.969 1.00 79.50 85 PRO A N 1
ATOM 665 C CA . PRO A 1 85 ? 15.272 -3.560 -19.292 1.00 79.50 85 PRO A CA 1
ATOM 666 C C . PRO A 1 85 ? 14.966 -2.574 -20.425 1.00 79.50 85 PRO A C 1
ATOM 668 O O . PRO A 1 85 ? 14.277 -2.914 -21.385 1.00 79.50 85 PRO A O 1
ATOM 671 N N . GLU A 1 86 ? 15.475 -1.345 -20.311 1.00 85.50 86 GLU A N 1
ATOM 672 C CA . GLU A 1 86 ? 15.305 -0.327 -21.350 1.00 85.50 86 GLU A CA 1
ATOM 673 C C . GLU A 1 86 ? 15.938 -0.821 -22.665 1.00 85.50 86 GLU A C 1
ATOM 675 O O . GLU A 1 86 ? 17.124 -1.176 -22.669 1.00 85.50 86 GLU A O 1
ATOM 680 N N . PRO A 1 87 ? 15.180 -0.879 -23.779 1.00 84.06 87 PRO A N 1
ATOM 681 C CA . PRO A 1 87 ? 15.728 -1.332 -25.048 1.00 84.06 87 PRO A CA 1
ATOM 682 C C . PRO A 1 87 ? 16.767 -0.323 -25.541 1.00 84.06 87 PRO A C 1
ATOM 684 O O . PRO A 1 87 ? 16.530 0.887 -25.553 1.00 84.06 87 PRO A O 1
ATOM 687 N N . GLN A 1 88 ? 17.934 -0.821 -25.945 1.00 84.12 88 GLN A N 1
ATOM 688 C CA . GLN A 1 88 ? 18.993 0.018 -26.495 1.00 84.12 88 GLN A CA 1
ATOM 689 C C . GLN A 1 88 ? 18.621 0.423 -27.921 1.00 84.12 88 GLN A C 1
ATOM 691 O O . GLN A 1 88 ? 18.493 -0.426 -28.801 1.00 84.12 88 GLN A O 1
ATOM 696 N N . VAL A 1 89 ? 18.457 1.725 -28.147 1.00 86.81 89 VAL A N 1
ATOM 697 C CA . VAL A 1 89 ? 18.249 2.272 -29.490 1.00 86.81 89 VAL A CA 1
ATOM 698 C C . VAL A 1 89 ? 19.630 2.474 -30.126 1.00 86.81 89 VAL A C 1
ATOM 700 O O . VAL A 1 89 ? 20.425 3.227 -29.559 1.00 86.81 89 VAL A O 1
ATOM 703 N N . PRO A 1 90 ? 19.953 1.808 -31.252 1.00 83.12 90 PRO A N 1
ATOM 704 C CA . PRO A 1 90 ? 21.212 2.036 -31.955 1.00 83.12 90 PRO A CA 1
ATOM 705 C C . PRO A 1 90 ? 21.291 3.486 -32.450 1.00 83.12 90 PRO A C 1
ATOM 707 O O . PRO A 1 90 ? 20.268 4.151 -32.599 1.00 83.12 90 PRO A O 1
ATOM 710 N N . ASP A 1 91 ? 22.497 3.987 -32.721 1.00 86.69 91 ASP A N 1
ATOM 711 C CA . ASP A 1 91 ? 22.662 5.334 -33.268 1.00 86.69 91 ASP A CA 1
ATOM 712 C C . ASP A 1 91 ? 22.028 5.455 -34.658 1.00 86.69 91 ASP A C 1
ATOM 714 O O . ASP A 1 91 ? 22.064 4.534 -35.475 1.00 86.69 91 ASP A O 1
ATOM 718 N N . ARG A 1 92 ? 21.457 6.629 -34.949 1.00 85.75 92 ARG A N 1
ATOM 719 C CA . ARG A 1 92 ? 20.860 6.893 -36.259 1.00 85.75 92 ARG A CA 1
ATOM 720 C C . ARG A 1 92 ? 21.936 6.867 -37.356 1.00 85.75 92 ARG A C 1
ATOM 722 O O . ARG A 1 92 ? 22.864 7.681 -37.276 1.00 85.75 92 ARG A O 1
ATOM 729 N N . PRO A 1 93 ? 21.759 6.065 -38.426 1.00 87.31 93 PRO A N 1
ATOM 730 C CA . PRO A 1 93 ? 22.595 6.142 -39.624 1.00 87.31 93 PRO A CA 1
ATOM 731 C C . PRO A 1 93 ? 22.588 7.572 -40.183 1.00 87.31 93 PRO A C 1
ATOM 733 O O . PRO A 1 93 ? 21.517 8.152 -40.395 1.00 87.31 93 PRO A O 1
ATOM 736 N N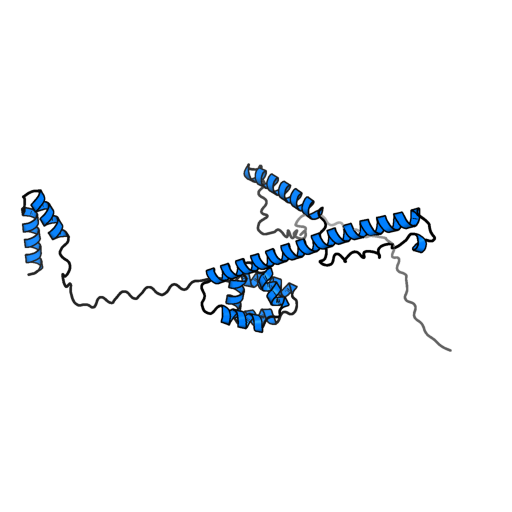 . ARG A 1 94 ? 23.768 8.174 -40.385 1.00 82.94 94 ARG A N 1
ATOM 737 C CA . ARG A 1 94 ? 23.889 9.582 -40.815 1.00 82.94 94 ARG A CA 1
ATOM 738 C C . ARG A 1 94 ? 23.988 9.721 -42.327 1.00 82.94 94 ARG A C 1
ATOM 740 O O . ARG A 1 94 ? 23.367 10.625 -42.885 1.00 82.94 94 ARG A O 1
ATOM 747 N N . SER A 1 95 ? 24.752 8.848 -42.979 1.00 85.19 95 SER A N 1
ATOM 748 C CA . SER A 1 95 ? 24.942 8.866 -44.427 1.00 85.19 95 SER A CA 1
ATOM 749 C C . SER A 1 95 ? 25.221 7.471 -44.987 1.00 85.19 95 SER A C 1
ATOM 751 O O . SER A 1 95 ? 25.701 6.595 -44.275 1.00 85.19 95 SER A O 1
ATOM 753 N N . VAL A 1 96 ? 24.969 7.282 -46.284 1.00 86.12 96 VAL A N 1
ATOM 754 C CA . VAL A 1 96 ? 25.291 6.033 -47.004 1.00 86.12 96 VAL A CA 1
ATOM 755 C C . VAL A 1 96 ? 26.814 5.795 -47.055 1.00 86.12 96 VAL A C 1
ATOM 757 O O . VAL A 1 96 ? 27.267 4.659 -47.136 1.00 86.12 96 VAL A O 1
ATOM 760 N N . ALA A 1 97 ? 27.629 6.854 -46.938 1.00 87.75 97 ALA A N 1
ATOM 761 C CA . ALA A 1 97 ? 29.091 6.754 -46.915 1.00 87.75 97 ALA A CA 1
ATOM 762 C C . ALA A 1 97 ? 29.628 6.000 -45.685 1.00 87.75 97 ALA A C 1
ATOM 764 O O . ALA A 1 97 ? 30.717 5.438 -45.752 1.00 87.75 97 ALA A O 1
ATOM 765 N N . ASP A 1 98 ? 28.861 5.957 -44.590 1.00 83.88 98 ASP A N 1
ATOM 766 C CA . ASP A 1 98 ? 29.209 5.201 -43.380 1.00 83.88 98 ASP A CA 1
ATOM 767 C C . ASP A 1 98 ? 29.006 3.677 -43.563 1.00 83.88 98 ASP A C 1
ATOM 769 O O . ASP A 1 98 ? 29.450 2.894 -42.726 1.00 83.88 98 ASP A O 1
ATOM 773 N N . TYR A 1 99 ? 28.353 3.268 -44.660 1.00 86.12 99 TYR A N 1
ATOM 774 C CA . TYR A 1 99 ? 28.024 1.884 -45.028 1.00 86.12 99 TYR A CA 1
ATOM 775 C C . TYR A 1 99 ? 28.607 1.518 -46.400 1.00 86.12 99 TYR A C 1
ATOM 777 O O . TYR A 1 99 ? 27.968 0.835 -47.193 1.00 86.12 99 TYR A O 1
ATOM 785 N N . ASP A 1 100 ? 29.797 2.032 -46.724 1.00 88.56 100 ASP A N 1
ATOM 786 C CA . ASP A 1 100 ? 30.502 1.750 -47.984 1.00 88.56 100 ASP A CA 1
ATOM 787 C C . ASP A 1 100 ? 29.690 2.065 -49.261 1.00 88.56 100 ASP A C 1
ATOM 789 O O . ASP A 1 100 ? 29.921 1.479 -50.318 1.00 88.56 100 ASP A O 1
ATOM 793 N N . TYR A 1 101 ? 28.763 3.031 -49.187 1.00 86.94 101 TYR A N 1
ATOM 794 C CA . TYR A 1 101 ? 27.812 3.376 -50.257 1.00 86.94 101 TYR A CA 1
ATOM 795 C C . TYR A 1 101 ? 26.831 2.251 -50.632 1.00 86.94 101 TYR A C 1
ATOM 797 O O . TYR A 1 101 ? 26.203 2.309 -51.690 1.00 86.94 101 TYR A O 1
ATOM 805 N N . ASP A 1 102 ? 26.660 1.257 -49.763 1.00 90.88 102 ASP A N 1
ATOM 806 C CA . ASP A 1 102 ? 25.640 0.223 -49.904 1.00 90.88 102 ASP A CA 1
ATOM 807 C C . ASP A 1 102 ? 24.276 0.767 -49.437 1.00 90.88 102 ASP A C 1
ATOM 809 O O . ASP A 1 102 ? 24.016 0.962 -48.244 1.00 90.88 102 ASP A O 1
ATOM 813 N N . GLU A 1 103 ? 23.404 1.057 -50.405 1.00 88.75 103 GLU A N 1
ATOM 814 C CA . GLU A 1 103 ? 22.057 1.580 -50.156 1.00 88.75 103 GLU A CA 1
ATOM 815 C C . GLU A 1 103 ? 21.177 0.580 -49.392 1.00 88.75 103 GLU A C 1
ATOM 817 O O . GLU A 1 103 ? 20.375 0.994 -48.552 1.00 88.75 103 GLU A O 1
ATOM 822 N N . ASP A 1 104 ? 21.345 -0.725 -49.620 1.00 92.12 104 ASP A N 1
ATOM 823 C CA . ASP A 1 104 ? 20.530 -1.759 -48.979 1.00 92.12 104 ASP A CA 1
ATOM 824 C C . ASP A 1 104 ? 20.900 -1.900 -47.498 1.00 92.12 104 ASP A C 1
ATOM 826 O O . ASP A 1 104 ? 20.019 -1.948 -46.634 1.00 92.12 104 ASP A O 1
ATOM 830 N N . GLN A 1 105 ? 22.200 -1.886 -47.178 1.00 88.69 105 GLN A N 1
ATOM 831 C CA . GLN A 1 105 ? 22.670 -1.898 -45.787 1.00 88.69 105 GLN A CA 1
ATOM 832 C C . GLN A 1 105 ? 22.281 -0.624 -45.036 1.00 88.69 105 GLN A C 1
ATOM 834 O O . GLN A 1 105 ? 21.873 -0.690 -43.872 1.00 88.69 105 GLN A O 1
ATOM 839 N N . PHE A 1 106 ? 22.357 0.532 -45.700 1.00 90.81 106 PHE A N 1
ATOM 840 C CA . PHE A 1 106 ? 21.922 1.797 -45.119 1.00 90.81 106 PHE A CA 1
ATOM 841 C C . PHE A 1 106 ? 20.419 1.792 -44.806 1.00 90.81 106 PHE A C 1
ATOM 843 O O . PHE A 1 106 ? 20.021 2.160 -43.698 1.00 90.81 106 PHE A O 1
ATOM 850 N N . ASN A 1 107 ? 19.580 1.330 -4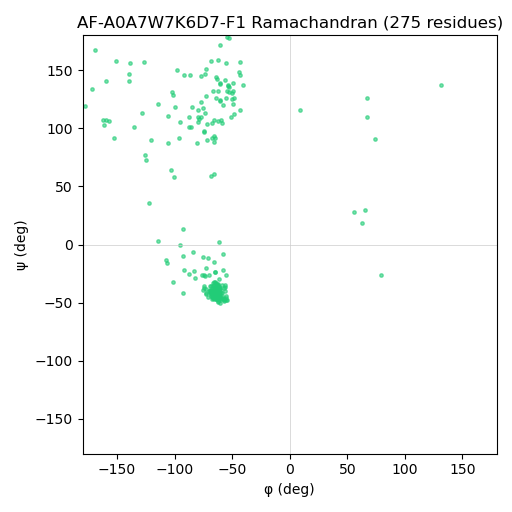5.738 1.00 90.44 107 ASN A N 1
ATOM 851 C CA . ASN A 1 107 ? 18.134 1.237 -45.530 1.00 90.44 107 ASN A CA 1
ATOM 852 C C . ASN A 1 107 ? 17.788 0.250 -44.408 1.00 90.44 107 ASN A C 1
ATOM 854 O O . ASN A 1 107 ? 17.010 0.590 -43.518 1.00 90.44 107 ASN A O 1
ATOM 858 N N . ALA A 1 108 ? 18.441 -0.915 -44.369 1.00 91.62 108 ALA A N 1
ATOM 859 C CA . ALA A 1 108 ? 18.267 -1.882 -43.286 1.00 91.62 108 ALA A CA 1
ATOM 860 C C . ALA A 1 108 ? 18.649 -1.298 -41.912 1.00 91.62 108 ALA A C 1
ATOM 862 O O . ALA A 1 108 ? 17.959 -1.537 -40.919 1.00 91.62 108 ALA A O 1
ATOM 863 N N . ALA A 1 109 ? 19.715 -0.494 -41.842 1.00 90.31 109 ALA A N 1
ATOM 864 C CA . ALA A 1 109 ? 20.118 0.186 -40.613 1.00 90.31 109 ALA A CA 1
ATOM 865 C C . ALA A 1 109 ? 19.122 1.283 -40.191 1.00 90.31 109 ALA A C 1
ATOM 867 O O . ALA A 1 109 ? 18.876 1.473 -38.996 1.00 90.31 109 ALA A O 1
ATOM 868 N N . ILE A 1 110 ? 18.519 1.993 -41.152 1.00 91.75 110 ILE A N 1
ATOM 869 C CA . ILE A 1 110 ? 17.455 2.973 -40.890 1.00 91.75 110 ILE A CA 1
ATOM 870 C C . ILE A 1 110 ? 16.207 2.272 -40.348 1.00 91.75 110 ILE A C 1
ATOM 872 O O . ILE A 1 110 ? 15.663 2.714 -39.334 1.00 91.75 110 ILE A O 1
ATOM 876 N N . ASP A 1 111 ? 15.787 1.173 -40.971 1.00 92.12 111 ASP A N 1
ATOM 877 C CA . ASP A 1 111 ? 14.622 0.394 -40.546 1.00 92.12 111 ASP A CA 1
ATOM 878 C C . ASP A 1 111 ? 14.824 -0.192 -39.145 1.00 92.12 111 ASP A C 1
ATOM 880 O O . ASP A 1 111 ? 13.946 -0.070 -38.288 1.00 92.12 111 ASP A O 1
ATOM 884 N N . ALA A 1 112 ? 16.013 -0.736 -38.863 1.00 91.25 112 ALA A N 1
ATOM 885 C CA . ALA A 1 112 ? 16.375 -1.227 -37.534 1.00 91.25 112 ALA A CA 1
ATOM 886 C C . ALA A 1 112 ? 16.331 -0.115 -36.471 1.00 91.25 112 ALA A C 1
ATOM 888 O O . ALA A 1 112 ? 15.802 -0.317 -35.377 1.00 91.25 112 ALA A O 1
ATOM 889 N N . HIS A 1 113 ? 16.833 1.081 -36.791 1.00 92.06 113 HIS A N 1
ATOM 890 C CA . HIS A 1 113 ? 16.762 2.235 -35.895 1.00 92.06 113 HIS A CA 1
ATOM 891 C C . HIS A 1 113 ? 15.314 2.685 -35.641 1.00 92.06 113 HIS A C 1
ATOM 893 O O . HIS A 1 113 ? 14.957 3.030 -34.511 1.00 92.06 113 HIS A O 1
ATOM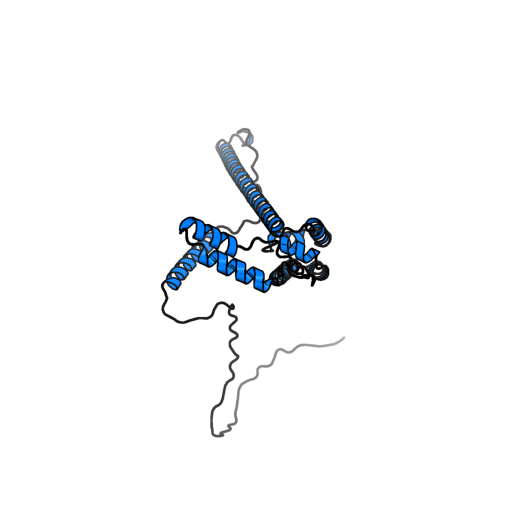 899 N N . LEU A 1 114 ? 14.470 2.723 -36.678 1.00 92.69 114 LEU A N 1
ATOM 900 C CA . LEU A 1 114 ? 13.058 3.090 -36.539 1.00 92.69 114 LEU A CA 1
ATOM 901 C C . LEU A 1 114 ? 12.304 2.077 -35.669 1.00 92.69 114 LEU A C 1
ATOM 903 O O . LEU A 1 114 ? 11.637 2.492 -34.722 1.00 92.69 114 LEU A O 1
ATOM 907 N N . ALA A 1 115 ? 12.493 0.779 -35.915 1.00 92.31 115 ALA A N 1
ATOM 908 C CA . ALA A 1 115 ? 11.904 -0.283 -35.102 1.00 92.31 115 ALA A CA 1
ATOM 909 C C . ALA A 1 115 ? 12.330 -0.176 -33.627 1.00 92.31 115 ALA A C 1
ATOM 911 O O . ALA A 1 115 ? 11.481 -0.165 -32.736 1.00 92.31 115 ALA A O 1
ATOM 912 N N . ALA A 1 116 ? 13.625 0.020 -33.359 1.00 92.00 116 ALA A N 1
ATOM 913 C CA . ALA A 1 116 ? 14.133 0.193 -31.998 1.00 92.00 116 ALA A CA 1
ATOM 914 C C . ALA A 1 116 ? 13.567 1.447 -31.304 1.00 92.00 116 ALA A C 1
ATOM 916 O O . ALA A 1 116 ? 13.293 1.437 -30.103 1.00 92.00 116 ALA A O 1
ATOM 917 N N . LYS A 1 117 ? 13.345 2.539 -32.048 1.00 93.31 117 LYS A N 1
ATOM 918 C CA . LYS A 1 117 ? 12.706 3.752 -31.518 1.00 93.31 117 LYS A CA 1
ATOM 919 C C . LYS A 1 117 ? 11.243 3.508 -31.144 1.00 93.31 117 LYS A C 1
ATOM 921 O O . LYS A 1 117 ? 10.796 4.015 -30.112 1.00 93.31 117 LYS A O 1
ATOM 926 N N . ASP A 1 118 ? 10.507 2.758 -31.957 1.00 91.69 118 ASP A N 1
ATOM 927 C CA . ASP A 1 118 ? 9.112 2.411 -31.679 1.00 91.69 118 ASP A CA 1
ATOM 928 C C . ASP A 1 118 ? 9.006 1.487 -30.457 1.00 91.69 118 ASP A C 1
ATOM 930 O O . ASP A 1 118 ? 8.172 1.714 -29.575 1.00 91.69 118 ASP A O 1
ATOM 934 N N . GLU A 1 119 ? 9.910 0.512 -30.333 1.00 89.69 119 GLU A N 1
ATOM 935 C CA . GLU A 1 119 ? 10.033 -0.347 -29.150 1.00 89.69 119 GLU A CA 1
ATOM 936 C C . GLU A 1 119 ? 10.369 0.454 -27.886 1.00 89.69 119 GLU A C 1
ATOM 938 O O . GLU A 1 119 ? 9.753 0.245 -26.837 1.00 89.69 119 GLU A O 1
ATOM 943 N N . HIS A 1 120 ? 11.284 1.423 -27.980 1.00 91.06 120 HIS A N 1
ATOM 944 C CA . HIS A 1 120 ? 11.628 2.325 -26.878 1.00 91.06 120 HIS A CA 1
ATOM 945 C C . HIS A 1 120 ? 10.466 3.227 -26.470 1.00 91.06 120 HIS A C 1
ATOM 947 O O . HIS A 1 120 ? 10.195 3.398 -25.279 1.00 91.06 120 HIS A O 1
ATOM 953 N N . ALA A 1 121 ? 9.724 3.761 -27.441 1.00 92.56 121 ALA A N 1
ATOM 954 C CA . ALA A 1 121 ? 8.518 4.538 -27.179 1.00 92.56 121 ALA A CA 1
ATOM 955 C C . ALA A 1 121 ? 7.441 3.682 -26.491 1.00 92.56 121 ALA A C 1
ATOM 957 O O . ALA A 1 121 ? 6.839 4.121 -25.507 1.00 92.56 121 ALA A O 1
ATOM 958 N N . ALA A 1 122 ? 7.234 2.445 -26.949 1.00 91.56 122 ALA A N 1
ATOM 959 C CA . ALA A 1 122 ? 6.308 1.501 -26.330 1.00 91.56 122 ALA A CA 1
ATOM 960 C C . ALA A 1 122 ? 6.759 1.086 -24.920 1.00 91.56 122 ALA A C 1
ATOM 962 O O . ALA A 1 122 ? 5.929 0.954 -24.019 1.00 91.56 122 ALA A O 1
ATOM 963 N N . TRP A 1 123 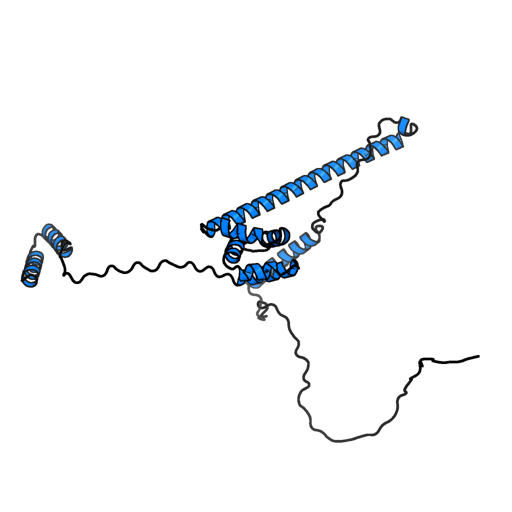? 8.062 0.895 -24.700 1.00 91.81 123 TRP A N 1
ATOM 964 C CA . TRP A 1 123 ? 8.636 0.635 -23.379 1.00 91.81 123 TRP A CA 1
ATOM 965 C C . TRP A 1 123 ? 8.400 1.815 -22.429 1.00 91.81 123 TRP A C 1
ATOM 967 O O . TRP A 1 123 ? 7.841 1.609 -21.355 1.00 91.81 123 TRP A O 1
ATOM 977 N N . LYS A 1 124 ? 8.681 3.055 -22.854 1.00 90.88 124 LYS A N 1
ATOM 978 C CA . LYS A 1 124 ? 8.405 4.268 -22.061 1.00 90.88 124 LYS A CA 1
ATOM 979 C C . LYS A 1 124 ? 6.934 4.401 -21.687 1.00 90.88 124 LYS A C 1
ATOM 981 O O . LYS A 1 124 ? 6.618 4.655 -20.530 1.00 90.88 124 LYS A O 1
ATOM 986 N N . GLN A 1 125 ? 6.024 4.180 -22.637 1.00 91.38 125 GLN A N 1
ATOM 987 C CA . GLN A 1 125 ? 4.585 4.210 -22.355 1.00 91.38 125 GLN A CA 1
ATOM 988 C C . GLN A 1 125 ? 4.166 3.121 -21.360 1.00 91.38 125 GLN A C 1
ATOM 990 O O . GLN A 1 125 ? 3.303 3.358 -20.515 1.00 91.38 125 GLN A O 1
ATOM 995 N N . ARG A 1 126 ? 4.748 1.917 -21.446 1.00 89.69 126 ARG A N 1
ATOM 996 C CA . ARG A 1 126 ? 4.507 0.844 -20.468 1.00 89.69 126 ARG A CA 1
ATOM 997 C C . ARG A 1 126 ? 5.062 1.210 -19.093 1.00 89.69 126 ARG A C 1
ATOM 999 O O . ARG A 1 126 ? 4.383 0.977 -18.098 1.00 89.69 126 ARG A O 1
ATOM 1006 N N . GLU A 1 127 ? 6.247 1.808 -19.031 1.00 89.75 127 GLU A N 1
ATOM 1007 C CA . GLU A 1 127 ? 6.878 2.248 -17.786 1.00 89.75 127 GLU A CA 1
ATOM 1008 C C . GLU A 1 127 ? 6.064 3.360 -17.104 1.00 89.75 127 GLU A C 1
ATOM 1010 O O . GLU A 1 127 ? 5.778 3.275 -15.911 1.00 89.75 127 GLU A O 1
ATOM 1015 N N . GLU A 1 128 ? 5.597 4.355 -17.861 1.00 90.94 128 GLU A N 1
ATOM 1016 C CA . GLU A 1 128 ? 4.739 5.431 -17.356 1.00 90.94 128 GLU A CA 1
ATOM 1017 C C . GLU A 1 128 ? 3.382 4.902 -16.875 1.00 90.94 128 GLU A C 1
ATOM 1019 O O . GLU A 1 128 ? 2.919 5.274 -15.795 1.00 90.94 128 GLU A O 1
ATOM 1024 N N . LYS A 1 129 ? 2.763 3.970 -17.613 1.00 90.44 129 LYS A N 1
ATOM 1025 C CA . LYS A 1 129 ? 1.536 3.281 -17.172 1.00 90.44 129 LYS A CA 1
ATOM 1026 C C . LYS A 1 129 ? 1.750 2.476 -15.891 1.00 90.44 129 LYS A C 1
ATOM 1028 O O . LYS A 1 129 ? 0.885 2.476 -15.023 1.00 90.44 129 LYS A O 1
ATOM 1033 N N . ARG A 1 130 ? 2.900 1.815 -15.737 1.00 88.25 130 ARG A N 1
ATOM 1034 C CA . ARG A 1 130 ? 3.252 1.090 -14.504 1.00 88.25 130 ARG A CA 1
ATOM 1035 C C . ARG A 1 130 ? 3.474 2.042 -13.331 1.00 88.25 130 ARG A C 1
ATOM 1037 O O . ARG A 1 130 ? 2.952 1.795 -12.249 1.00 88.25 130 ARG A O 1
ATOM 1044 N N . LYS A 1 131 ? 4.204 3.142 -13.544 1.00 90.00 131 LYS A N 1
ATOM 1045 C CA . LYS A 1 131 ? 4.444 4.177 -12.525 1.00 90.00 131 LYS A CA 1
ATOM 1046 C C . LYS A 1 131 ? 3.146 4.845 -12.079 1.00 90.00 131 LYS A C 1
ATOM 1048 O O . LYS A 1 131 ? 2.919 4.976 -10.882 1.00 90.00 131 LYS A O 1
ATOM 1053 N N . SER A 1 132 ? 2.293 5.233 -13.026 1.00 90.25 132 SER A N 1
ATOM 1054 C CA . SER A 1 132 ? 0.987 5.836 -12.734 1.00 90.25 132 SER A CA 1
ATOM 1055 C C . SER A 1 132 ? 0.064 4.863 -12.003 1.00 90.25 132 SER A C 1
ATOM 1057 O O . SER A 1 132 ? -0.443 5.223 -10.947 1.00 90.25 132 SER A O 1
ATOM 1059 N N . ALA A 1 133 ? -0.059 3.614 -12.465 1.00 90.62 133 ALA A N 1
ATOM 1060 C CA . ALA A 1 133 ? -0.849 2.592 -11.775 1.00 90.62 133 ALA A CA 1
ATOM 1061 C C . ALA A 1 133 ? -0.356 2.335 -10.340 1.00 90.62 133 ALA A C 1
ATOM 1063 O O . ALA A 1 133 ? -1.160 2.241 -9.415 1.00 90.62 133 ALA A O 1
ATOM 1064 N N . ARG A 1 134 ? 0.965 2.271 -10.127 1.00 89.19 134 ARG A N 1
ATOM 1065 C CA . ARG A 1 134 ? 1.548 2.138 -8.785 1.00 89.19 134 ARG A CA 1
ATOM 1066 C C . ARG A 1 134 ? 1.245 3.357 -7.909 1.00 89.19 134 ARG A C 1
ATOM 1068 O O . ARG A 1 134 ? 0.854 3.193 -6.759 1.00 89.19 134 ARG A O 1
ATOM 1075 N N . GLY A 1 135 ? 1.381 4.567 -8.450 1.00 90.31 135 GLY A N 1
ATOM 1076 C CA . GLY A 1 135 ? 1.056 5.799 -7.728 1.00 90.31 135 GLY A CA 1
ATOM 1077 C C . GLY A 1 135 ? -0.426 5.898 -7.356 1.00 90.31 135 GLY A C 1
ATOM 1078 O O . GLY A 1 135 ? -0.758 6.354 -6.264 1.00 90.31 135 GLY A O 1
ATOM 1079 N N . GLU A 1 136 ? -1.322 5.431 -8.227 1.00 93.25 136 GLU A N 1
ATOM 1080 C CA . GLU A 1 136 ? -2.757 5.335 -7.941 1.00 93.25 136 GLU A CA 1
ATOM 1081 C C . GLU A 1 136 ? -3.046 4.342 -6.810 1.00 93.25 136 GLU A C 1
ATOM 1083 O O . GLU A 1 136 ? -3.788 4.684 -5.890 1.00 93.25 136 GLU A O 1
ATOM 1088 N N . GLN A 1 137 ? -2.415 3.162 -6.827 1.00 89.50 137 GLN A N 1
ATOM 1089 C CA . GLN A 1 137 ? -2.535 2.166 -5.756 1.00 89.50 137 GLN A CA 1
ATOM 1090 C C . GLN A 1 137 ? -2.032 2.704 -4.412 1.00 89.50 137 GLN A C 1
ATOM 1092 O O . GLN A 1 137 ? -2.731 2.596 -3.406 1.00 89.50 137 GLN A O 1
ATOM 1097 N N . GLU A 1 138 ? -0.856 3.335 -4.386 1.00 89.88 138 GLU A N 1
ATOM 1098 C CA . GLU A 1 138 ? -0.295 3.947 -3.174 1.00 89.88 138 GLU A CA 1
ATOM 1099 C C . GLU A 1 138 ? -1.206 5.073 -2.644 1.00 89.88 138 GLU A C 1
ATOM 1101 O O . GLU A 1 138 ? -1.439 5.187 -1.437 1.00 89.88 138 GLU A O 1
ATOM 1106 N N . ALA A 1 139 ? -1.789 5.881 -3.537 1.00 92.88 139 ALA A N 1
ATOM 1107 C CA . ALA A 1 139 ? -2.735 6.929 -3.163 1.00 92.88 139 ALA A CA 1
ATOM 1108 C C . ALA A 1 139 ? -4.060 6.364 -2.625 1.00 92.88 139 ALA A C 1
ATOM 1110 O O . ALA A 1 139 ? -4.624 6.918 -1.677 1.00 92.88 139 ALA A O 1
ATOM 1111 N N . GLU A 1 140 ? -4.574 5.282 -3.208 1.00 93.00 140 GLU A N 1
ATOM 1112 C CA . GLU A 1 140 ? -5.776 4.596 -2.731 1.00 93.00 140 GLU A CA 1
ATOM 1113 C C . GLU A 1 140 ? -5.552 3.972 -1.350 1.00 93.00 140 GLU A C 1
ATOM 1115 O O . GLU A 1 140 ? -6.348 4.209 -0.438 1.00 93.00 140 GLU A O 1
ATOM 1120 N N . GLN A 1 141 ? -4.426 3.285 -1.153 1.00 90.06 141 GLN A N 1
ATOM 1121 C CA . GLN A 1 141 ? -4.026 2.745 0.148 1.00 90.06 141 GLN A CA 1
ATOM 1122 C C . GLN A 1 141 ? -3.898 3.850 1.201 1.00 90.06 141 GLN A C 1
ATOM 1124 O O . GLN A 1 141 ? -4.454 3.738 2.294 1.00 90.06 141 GLN A O 1
ATOM 1129 N N . ALA A 1 142 ? -3.238 4.966 0.874 1.00 91.44 142 ALA A N 1
ATOM 1130 C CA . ALA A 1 142 ? -3.126 6.102 1.787 1.00 91.44 142 ALA A CA 1
ATOM 1131 C C . ALA A 1 142 ? -4.504 6.666 2.178 1.00 91.44 142 ALA A C 1
ATOM 1133 O O . ALA A 1 142 ? -4.751 6.949 3.355 1.00 91.44 142 ALA A O 1
ATOM 1134 N N . ARG A 1 143 ? -5.433 6.775 1.217 1.00 94.81 143 ARG A N 1
ATOM 1135 C CA . ARG A 1 143 ? -6.823 7.189 1.479 1.00 94.81 143 ARG A CA 1
ATOM 1136 C C . ARG A 1 143 ? -7.549 6.188 2.375 1.00 94.81 143 ARG A C 1
ATOM 1138 O O . ARG A 1 143 ? -8.247 6.614 3.295 1.00 94.81 143 ARG A O 1
ATOM 1145 N N . GLN A 1 144 ? -7.382 4.888 2.143 1.00 93.19 144 GLN A N 1
ATOM 1146 C CA . GLN A 1 144 ? -7.980 3.833 2.963 1.00 93.19 144 GLN A CA 1
ATOM 1147 C C . GLN A 1 144 ? -7.480 3.904 4.412 1.00 93.19 144 GLN A C 1
ATOM 1149 O O . GLN A 1 144 ? -8.284 3.906 5.344 1.00 93.19 144 GLN A O 1
ATOM 1154 N N . ILE A 1 145 ? -6.170 4.052 4.615 1.00 92.19 145 ILE A N 1
ATOM 1155 C CA . ILE A 1 145 ? -5.566 4.194 5.949 1.00 92.19 145 ILE A CA 1
ATOM 1156 C C . ILE A 1 145 ? -6.085 5.456 6.642 1.00 92.19 145 ILE A C 1
ATOM 1158 O O . ILE A 1 145 ? -6.418 5.428 7.828 1.00 92.19 145 ILE A O 1
ATOM 1162 N N . GLU A 1 146 ? -6.205 6.572 5.917 1.00 92.50 146 GLU A N 1
ATOM 1163 C CA . GLU A 1 146 ? -6.743 7.809 6.481 1.00 92.50 146 GLU A CA 1
ATOM 1164 C C . GLU A 1 146 ? -8.214 7.655 6.901 1.00 92.50 146 GLU A C 1
ATOM 1166 O O . GLU A 1 146 ? -8.615 8.152 7.960 1.00 92.50 146 GLU A O 1
ATOM 1171 N N . GLN A 1 147 ? -9.020 6.946 6.107 1.00 94.25 147 GLN A N 1
ATOM 1172 C CA . GLN A 1 147 ? -10.406 6.620 6.449 1.00 94.25 147 GLN A CA 1
ATOM 1173 C C . GLN A 1 147 ? -10.482 5.733 7.695 1.00 94.25 147 GLN A C 1
ATOM 1175 O O . GLN A 1 147 ? -11.250 6.044 8.606 1.00 94.25 147 GLN A O 1
ATOM 1180 N N . GLN A 1 148 ? -9.652 4.690 7.791 1.00 92.69 148 GLN A N 1
ATOM 1181 C CA . GLN A 1 148 ? -9.572 3.835 8.981 1.00 92.69 148 GLN A CA 1
ATOM 1182 C C . GLN A 1 148 ? -9.140 4.634 10.220 1.00 92.69 148 GLN A C 1
ATOM 1184 O O . GLN A 1 148 ? -9.756 4.518 11.279 1.00 92.69 148 GLN A O 1
ATOM 1189 N N . ARG A 1 149 ? -8.150 5.529 10.087 1.00 92.25 149 ARG A N 1
ATOM 1190 C CA . ARG A 1 149 ? -7.734 6.450 11.159 1.00 92.25 149 ARG A CA 1
ATOM 1191 C C . ARG A 1 149 ? -8.900 7.318 11.636 1.00 92.25 149 ARG A C 1
ATOM 1193 O O . ARG A 1 149 ? -9.126 7.444 12.839 1.00 92.25 149 ARG A O 1
ATOM 1200 N N . LYS A 1 150 ? -9.661 7.905 10.705 1.00 92.06 150 LYS A N 1
ATOM 1201 C CA . LYS A 1 150 ? -10.854 8.708 11.028 1.00 92.06 150 LYS A CA 1
ATOM 1202 C C . LYS A 1 150 ? -11.941 7.865 11.700 1.00 92.06 150 LYS A C 1
ATOM 1204 O O . LYS A 1 150 ? -12.552 8.336 12.654 1.00 92.06 150 LYS A O 1
ATOM 1209 N N . ALA A 1 151 ? -12.148 6.626 11.252 1.00 91.31 151 ALA A N 1
ATOM 1210 C CA . ALA A 1 151 ? -13.130 5.703 11.821 1.00 91.31 151 ALA A CA 1
ATOM 1211 C C . ALA A 1 151 ? -12.795 5.280 13.264 1.00 91.31 151 ALA A C 1
ATOM 1213 O O . ALA A 1 151 ? -13.707 5.088 14.074 1.00 91.31 151 ALA A O 1
ATOM 1214 N N . LEU A 1 152 ? -11.504 5.181 13.607 1.00 88.88 152 LEU A N 1
ATOM 1215 C CA . LEU A 1 152 ? -11.058 4.948 14.984 1.00 88.88 152 LEU A CA 1
ATOM 1216 C C . LEU A 1 152 ? -11.416 6.127 15.900 1.00 88.88 152 LEU A C 1
ATOM 1218 O O . LEU A 1 152 ? -11.844 5.907 17.033 1.00 88.88 152 LEU A O 1
ATOM 1222 N N . GLY A 1 153 ? -11.280 7.366 15.411 1.00 87.25 153 GLY A N 1
ATOM 1223 C CA . GLY A 1 153 ? -11.674 8.575 16.144 1.00 87.25 153 GLY A CA 1
ATOM 1224 C C . GLY A 1 153 ? -10.856 8.824 17.415 1.00 87.25 153 GLY A C 1
ATOM 1225 O O . GLY A 1 153 ? -11.374 9.364 18.391 1.00 87.25 153 GLY A O 1
ATOM 1226 N N . VAL A 1 154 ? -9.595 8.387 17.426 1.00 89.25 154 VAL A N 1
ATOM 1227 C CA . VAL A 1 154 ? -8.723 8.429 18.602 1.00 89.25 154 VAL A CA 1
ATOM 1228 C C . VAL A 1 154 ? -7.745 9.605 18.524 1.00 89.25 154 VAL A C 1
ATOM 1230 O O . VAL A 1 154 ? -7.041 9.764 17.530 1.00 89.25 154 VAL A O 1
ATOM 1233 N N . GLY A 1 155 ? -7.683 10.418 19.585 1.00 89.31 155 GLY A N 1
ATOM 1234 C CA . GLY A 1 155 ? -6.870 11.640 19.626 1.00 89.31 155 GLY A CA 1
ATOM 1235 C C . GLY A 1 155 ? -5.363 11.426 19.813 1.00 89.31 155 GLY A C 1
ATOM 1236 O O . GLY A 1 155 ? -4.583 12.256 19.364 1.00 89.31 155 GLY A O 1
ATOM 1237 N N . ASP A 1 156 ? -4.930 10.320 20.429 1.00 93.12 156 ASP A N 1
ATOM 1238 C CA . ASP A 1 156 ? -3.510 10.003 20.660 1.00 93.12 156 ASP A CA 1
ATOM 1239 C C . ASP A 1 156 ? -2.881 9.147 19.545 1.00 93.12 156 ASP A C 1
ATOM 1241 O O . ASP A 1 156 ? -1.776 8.629 19.706 1.00 93.12 156 ASP A O 1
ATOM 1245 N N . TYR A 1 157 ? -3.561 9.011 18.398 1.00 93.75 157 TYR A N 1
ATOM 1246 C CA . TYR A 1 157 ? -3.126 8.145 17.300 1.00 93.75 157 TYR A CA 1
ATOM 1247 C C . TYR A 1 157 ? -1.704 8.454 16.821 1.00 93.75 157 TYR A C 1
ATOM 1249 O O . TYR A 1 157 ? -0.897 7.542 16.692 1.00 93.75 157 TYR A O 1
ATOM 1257 N N . GLU A 1 158 ? -1.379 9.726 16.579 1.00 93.50 158 GLU A N 1
ATOM 1258 C CA . GLU A 1 158 ? -0.080 10.119 16.011 1.00 93.50 158 GLU A CA 1
ATOM 1259 C C . GLU A 1 158 ? 1.084 9.803 16.955 1.00 93.50 158 GLU A C 1
ATOM 1261 O O . GLU A 1 158 ? 2.119 9.313 16.513 1.00 93.50 158 GLU A O 1
ATOM 1266 N N . VAL A 1 159 ? 0.881 9.978 18.264 1.00 94.19 159 VAL A N 1
ATOM 1267 C CA . VAL A 1 159 ? 1.877 9.632 19.288 1.00 94.19 159 VAL A CA 1
ATOM 1268 C C . VAL A 1 159 ? 2.113 8.123 19.316 1.00 94.19 159 VAL A C 1
ATOM 1270 O O . VAL A 1 159 ? 3.253 7.667 19.383 1.00 94.19 159 VAL A O 1
ATOM 1273 N N . LYS A 1 160 ? 1.037 7.329 19.236 1.00 94.25 160 LYS A N 1
ATOM 1274 C CA . LYS A 1 160 ? 1.137 5.865 19.205 1.00 94.25 160 LYS A CA 1
ATOM 1275 C C . LYS A 1 160 ? 1.754 5.351 17.907 1.00 94.25 160 LYS A C 1
ATOM 1277 O O . LYS A 1 160 ? 2.576 4.444 17.958 1.00 94.25 160 LYS A O 1
ATOM 1282 N N . ALA A 1 161 ? 1.419 5.957 16.774 1.00 92.44 161 ALA A N 1
ATOM 1283 C CA . ALA A 1 161 ? 1.987 5.608 15.479 1.00 92.44 161 ALA A CA 1
ATOM 1284 C C . ALA A 1 161 ? 3.485 5.931 15.393 1.00 92.44 161 ALA A C 1
ATOM 1286 O O . ALA A 1 161 ? 4.241 5.122 14.862 1.00 92.44 161 ALA A O 1
ATOM 1287 N N . ALA A 1 162 ? 3.921 7.065 15.952 1.00 93.44 162 ALA A N 1
ATOM 1288 C CA . ALA A 1 162 ? 5.338 7.414 16.034 1.00 93.44 162 ALA A CA 1
ATOM 1289 C C . ALA A 1 162 ? 6.124 6.377 16.851 1.00 93.44 162 ALA A C 1
ATOM 1291 O O . ALA A 1 162 ? 7.108 5.839 16.359 1.00 93.44 162 ALA A O 1
ATOM 1292 N N . ALA A 1 163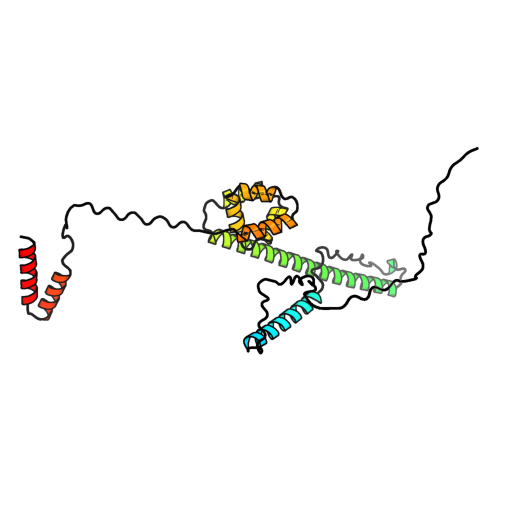 ? 5.621 5.990 18.028 1.00 92.75 163 ALA A N 1
ATOM 1293 C CA . ALA A 1 163 ? 6.271 4.975 18.861 1.00 92.75 163 ALA A CA 1
ATOM 1294 C C . ALA A 1 163 ? 6.431 3.613 18.155 1.00 92.75 163 ALA A C 1
ATOM 1296 O O . ALA A 1 163 ? 7.424 2.922 18.367 1.00 92.75 163 ALA A O 1
ATOM 1297 N N . VAL A 1 164 ? 5.466 3.227 17.311 1.00 93.81 164 VAL A N 1
ATOM 1298 C CA . VAL A 1 164 ? 5.548 2.007 16.491 1.00 93.81 164 VAL A CA 1
ATOM 1299 C C . VAL A 1 164 ? 6.587 2.162 15.380 1.00 93.81 164 VAL A C 1
ATOM 1301 O O . VAL A 1 164 ? 7.411 1.270 15.186 1.00 93.81 164 VAL A O 1
ATOM 1304 N N . ARG A 1 165 ? 6.579 3.305 14.683 1.00 93.19 165 ARG A N 1
ATOM 1305 C CA . ARG A 1 165 ? 7.527 3.615 13.604 1.00 93.19 165 ARG A CA 1
ATOM 1306 C C . ARG A 1 165 ? 8.975 3.662 14.091 1.00 93.19 165 ARG A C 1
ATOM 1308 O O . ARG A 1 165 ? 9.856 3.229 13.367 1.00 93.19 165 ARG A O 1
ATOM 1315 N N . ASP A 1 166 ? 9.208 4.156 15.302 1.00 93.19 166 ASP A N 1
ATOM 1316 C CA . ASP A 1 166 ? 10.554 4.264 15.875 1.00 93.19 166 ASP A CA 1
ATOM 1317 C C . ASP A 1 166 ? 11.141 2.901 16.279 1.00 93.19 166 ASP A C 1
ATOM 1319 O O . ASP A 1 166 ? 12.353 2.767 16.441 1.00 93.19 166 ASP A O 1
ATOM 1323 N N . ARG A 1 167 ? 10.289 1.887 16.474 1.00 92.56 167 ARG A N 1
ATOM 1324 C CA . ARG A 1 167 ? 10.699 0.549 16.923 1.00 92.56 167 ARG A CA 1
ATOM 1325 C C . ARG A 1 167 ? 10.772 -0.481 15.796 1.00 92.56 167 ARG A C 1
ATOM 1327 O O . ARG A 1 167 ? 11.563 -1.416 15.895 1.00 92.56 167 ARG A O 1
ATOM 1334 N N . LEU A 1 168 ? 9.927 -0.363 14.772 1.00 92.19 168 LEU A N 1
ATOM 1335 C CA . LEU A 1 168 ? 9.905 -1.278 13.629 1.00 92.19 168 LEU A CA 1
ATOM 1336 C C . LEU A 1 168 ? 10.808 -0.771 12.502 1.00 92.19 168 LEU A C 1
ATOM 1338 O O . LEU A 1 168 ? 10.910 0.426 12.255 1.00 92.19 168 LEU A O 1
ATOM 1342 N N . SER A 1 169 ? 11.428 -1.698 11.774 1.00 93.56 169 SER A N 1
ATOM 1343 C CA . SER A 1 169 ? 12.173 -1.361 10.555 1.00 93.56 169 SER A CA 1
ATOM 1344 C C . SER A 1 169 ? 11.242 -0.901 9.427 1.00 93.56 169 SER A C 1
ATOM 1346 O O . SER A 1 169 ? 10.069 -1.280 9.379 1.00 93.56 169 SER A O 1
ATOM 1348 N N . ASP A 1 170 ? 11.776 -0.156 8.456 1.00 93.06 170 ASP A N 1
ATOM 1349 C CA . ASP A 1 170 ? 11.005 0.306 7.291 1.00 93.06 170 ASP A CA 1
ATOM 1350 C C . ASP A 1 170 ? 10.354 -0.855 6.517 1.00 93.06 170 ASP A C 1
ATOM 1352 O O . ASP A 1 170 ? 9.215 -0.745 6.061 1.00 93.06 170 ASP A O 1
ATOM 1356 N N . ALA A 1 171 ? 11.039 -2.000 6.423 1.00 92.75 171 ALA A N 1
ATOM 1357 C CA . ALA A 1 171 ? 10.510 -3.200 5.777 1.00 92.75 171 ALA A CA 1
ATOM 1358 C C . ALA A 1 171 ? 9.340 -3.817 6.564 1.00 92.75 171 ALA A C 1
ATOM 1360 O O . ALA A 1 171 ? 8.312 -4.157 5.978 1.00 92.75 171 ALA A O 1
ATOM 1361 N N . GLN A 1 172 ? 9.458 -3.920 7.891 1.00 93.50 172 GLN A N 1
ATOM 1362 C CA . GLN A 1 172 ? 8.372 -4.402 8.753 1.00 93.50 172 GLN A CA 1
ATOM 1363 C C . GLN A 1 172 ? 7.170 -3.449 8.725 1.00 93.50 172 GLN A C 1
ATOM 1365 O O . GLN A 1 172 ? 6.027 -3.901 8.655 1.00 93.50 172 GLN A O 1
ATOM 1370 N N . MET A 1 173 ? 7.411 -2.135 8.704 1.00 92.94 173 MET A N 1
ATOM 1371 C CA . MET A 1 173 ? 6.358 -1.128 8.554 1.00 92.94 173 MET A CA 1
ATOM 1372 C C . MET A 1 173 ? 5.648 -1.237 7.203 1.00 92.94 173 MET A C 1
ATOM 1374 O O . MET A 1 173 ? 4.421 -1.155 7.156 1.00 92.94 173 MET A O 1
ATOM 1378 N N . ALA A 1 174 ? 6.384 -1.468 6.115 1.00 91.81 174 ALA A N 1
ATOM 1379 C CA . ALA A 1 174 ? 5.792 -1.685 4.798 1.00 91.81 174 ALA A CA 1
ATOM 1380 C C . ALA A 1 174 ? 4.909 -2.942 4.769 1.00 91.81 174 ALA A C 1
ATOM 1382 O O . ALA A 1 174 ? 3.809 -2.905 4.222 1.00 91.81 174 ALA A O 1
ATOM 1383 N N . ILE A 1 175 ? 5.348 -4.038 5.398 1.00 93.56 175 ILE A N 1
ATOM 1384 C CA . ILE A 1 175 ? 4.537 -5.258 5.529 1.00 93.56 175 ILE A CA 1
ATOM 1385 C C . ILE A 1 175 ? 3.291 -4.992 6.367 1.00 93.56 175 ILE A C 1
ATOM 1387 O O . ILE A 1 175 ? 2.217 -5.459 6.011 1.00 93.56 175 ILE A O 1
ATOM 1391 N N . LEU A 1 176 ? 3.404 -4.222 7.448 1.00 93.50 176 LEU A N 1
ATOM 1392 C CA . LEU A 1 176 ? 2.254 -3.883 8.276 1.00 93.50 176 LEU A CA 1
ATOM 1393 C C . LEU A 1 176 ? 1.211 -3.081 7.493 1.00 93.50 176 LEU A C 1
ATOM 1395 O O . LEU A 1 176 ? 0.019 -3.350 7.600 1.00 93.50 176 LEU A O 1
ATOM 1399 N N . ILE A 1 177 ? 1.658 -2.103 6.705 1.00 92.31 177 ILE A N 1
ATOM 1400 C CA . ILE A 1 177 ? 0.774 -1.242 5.917 1.00 92.31 177 ILE A CA 1
ATOM 1401 C C . ILE A 1 177 ? 0.115 -2.017 4.768 1.00 92.31 177 ILE A C 1
ATOM 1403 O O . ILE A 1 177 ? -1.075 -1.835 4.530 1.00 92.31 177 ILE A O 1
ATOM 1407 N N . ASN A 1 178 ? 0.869 -2.878 4.080 1.00 90.38 178 ASN A N 1
ATOM 1408 C CA . ASN A 1 178 ? 0.390 -3.602 2.899 1.00 90.38 178 ASN A CA 1
ATOM 1409 C C . ASN A 1 178 ? -0.311 -4.929 3.221 1.00 90.38 178 ASN A C 1
ATOM 1411 O O . ASN A 1 178 ? -1.077 -5.424 2.399 1.00 90.38 178 ASN A O 1
ATOM 1415 N N . GLY A 1 179 ? 0.009 -5.541 4.361 1.00 87.88 179 GLY A N 1
ATOM 1416 C CA . GLY A 1 179 ? -0.399 -6.902 4.709 1.00 87.88 179 GLY A CA 1
ATOM 1417 C C . GLY A 1 179 ? -1.496 -7.005 5.767 1.00 87.88 179 GLY A C 1
ATOM 1418 O O . GLY A 1 179 ? -2.069 -8.080 5.898 1.00 87.88 179 GLY A O 1
ATOM 1419 N N . ALA A 1 180 ? -1.783 -5.939 6.521 1.00 90.69 180 ALA A N 1
ATOM 1420 C CA . ALA A 1 180 ? -2.880 -5.929 7.491 1.00 90.69 180 ALA A CA 1
ATOM 1421 C C . ALA A 1 180 ? -4.208 -5.533 6.828 1.00 90.69 180 ALA A C 1
ATOM 1423 O O . ALA A 1 180 ? -4.230 -4.646 5.971 1.00 90.69 180 ALA A O 1
ATOM 1424 N N . ASP A 1 181 ? -5.325 -6.107 7.281 1.00 89.25 181 ASP A N 1
ATOM 1425 C CA . ASP A 1 181 ? -6.659 -5.720 6.793 1.00 89.25 181 ASP A CA 1
ATOM 1426 C C . ASP A 1 181 ? -7.036 -4.313 7.299 1.00 89.25 181 ASP A C 1
ATOM 1428 O O . ASP A 1 181 ? -7.593 -3.477 6.575 1.00 89.25 181 ASP A O 1
ATOM 1432 N N . ASN A 1 182 ? -6.700 -4.017 8.559 1.00 90.69 182 ASN A N 1
ATOM 1433 C CA . ASN A 1 182 ? -6.885 -2.705 9.181 1.00 90.69 182 ASN A CA 1
ATOM 1434 C C . ASN A 1 182 ? -5.576 -2.154 9.774 1.00 90.69 182 ASN A C 1
ATOM 1436 O O . ASN A 1 182 ? -5.414 -2.126 11.004 1.00 90.69 182 ASN A O 1
ATOM 1440 N N . PRO A 1 183 ? -4.655 -1.630 8.937 1.00 92.06 183 PRO A N 1
ATOM 1441 C CA . PRO A 1 183 ? -3.362 -1.114 9.386 1.00 92.06 183 PRO A CA 1
ATOM 1442 C C . PRO A 1 183 ? -3.484 -0.017 10.447 1.00 92.06 183 PRO A C 1
ATOM 1444 O O . PRO A 1 183 ? -2.749 -0.042 11.431 1.00 92.06 183 PRO A O 1
ATOM 1447 N N . ALA A 1 184 ? -4.440 0.914 10.334 1.00 92.75 184 ALA A N 1
ATOM 1448 C CA . ALA A 1 184 ? -4.580 1.974 11.339 1.00 92.75 184 ALA A CA 1
ATOM 1449 C C . ALA A 1 184 ? -4.942 1.412 12.730 1.00 92.75 184 ALA A C 1
ATOM 1451 O O . ALA A 1 184 ? -4.413 1.847 13.754 1.00 92.75 184 ALA A O 1
ATOM 1452 N N . GLN A 1 185 ? -5.830 0.417 12.785 1.00 92.31 185 GLN A N 1
ATOM 1453 C CA . GLN A 1 185 ? -6.229 -0.206 14.047 1.00 92.31 185 GLN A CA 1
ATOM 1454 C C . GLN A 1 185 ? -5.073 -1.000 14.653 1.00 92.31 185 GLN A C 1
ATOM 1456 O O . GLN A 1 185 ? -4.846 -0.919 15.862 1.00 92.31 185 GLN A O 1
ATOM 1461 N N . MET A 1 186 ? -4.335 -1.726 13.814 1.00 92.75 186 MET A N 1
ATOM 1462 C CA . MET A 1 186 ? -3.159 -2.487 14.216 1.00 92.75 186 MET A CA 1
ATOM 1463 C C . MET A 1 186 ? -2.073 -1.578 14.802 1.00 92.75 186 MET A C 1
ATOM 1465 O O . MET A 1 186 ? -1.627 -1.809 15.924 1.00 92.75 186 MET A O 1
ATOM 1469 N N . ILE A 1 187 ? -1.711 -0.493 14.106 1.00 93.50 187 ILE A N 1
ATOM 1470 C CA . ILE A 1 187 ? -0.723 0.491 14.585 1.00 93.50 187 ILE A CA 1
ATOM 1471 C C . ILE A 1 187 ? -1.133 1.037 15.953 1.00 93.50 187 ILE A C 1
ATOM 1473 O O . ILE A 1 187 ? -0.325 1.091 16.881 1.00 93.50 187 ILE A O 1
ATOM 1477 N N . TYR A 1 188 ? -2.404 1.409 16.109 1.00 93.62 188 TYR A N 1
ATOM 1478 C CA . TYR A 1 188 ? -2.885 1.927 17.383 1.00 93.62 188 TYR A CA 1
ATOM 1479 C C . TYR A 1 188 ? -2.846 0.875 18.504 1.00 93.62 188 TYR A C 1
ATOM 1481 O O . TYR A 1 188 ? -2.434 1.179 19.626 1.00 93.62 188 TYR A O 1
ATOM 1489 N N . ALA A 1 189 ? -3.252 -0.365 18.211 1.00 92.38 189 ALA A N 1
ATOM 1490 C CA . ALA A 1 189 ? -3.219 -1.466 19.168 1.00 92.38 189 ALA A CA 1
ATOM 1491 C C . ALA A 1 189 ? -1.784 -1.764 19.629 1.00 92.38 189 ALA A C 1
ATOM 1493 O O . ALA A 1 189 ? -1.540 -1.835 20.834 1.00 92.38 189 ALA A O 1
ATOM 1494 N N . LEU A 1 190 ? -0.834 -1.840 18.692 1.00 92.69 190 LEU A N 1
ATOM 1495 C CA . LEU A 1 190 ? 0.583 -2.063 18.981 1.00 92.69 190 LEU A CA 1
ATOM 1496 C C . LEU A 1 190 ? 1.184 -0.931 19.818 1.00 92.69 190 LEU A C 1
ATOM 1498 O O . LEU A 1 190 ? 1.823 -1.201 20.829 1.00 92.69 190 LEU A O 1
ATOM 1502 N N . GLY A 1 191 ? 0.893 0.333 19.495 1.00 91.56 191 GLY A N 1
ATOM 1503 C CA . GLY A 1 191 ? 1.355 1.474 20.298 1.00 91.56 191 GLY A CA 1
ATOM 1504 C C . GLY A 1 191 ? 0.755 1.532 21.714 1.00 91.56 191 GLY A C 1
ATOM 1505 O O . GLY A 1 191 ? 1.248 2.257 22.588 1.00 91.56 191 GLY A O 1
ATOM 1506 N N . ARG A 1 192 ? -0.320 0.780 21.977 1.00 91.44 192 ARG A N 1
ATOM 1507 C CA . ARG A 1 192 ? -0.902 0.628 23.317 1.00 91.44 192 ARG A CA 1
ATOM 1508 C C . ARG A 1 192 ? -0.342 -0.577 24.077 1.00 91.44 192 ARG A C 1
ATOM 1510 O O . ARG A 1 192 ? -0.410 -0.577 25.305 1.00 91.44 192 ARG A O 1
ATOM 1517 N N . SER A 1 193 ? 0.202 -1.571 23.379 1.00 90.56 193 SER A N 1
ATOM 1518 C CA . SER A 1 193 ? 0.779 -2.781 23.966 1.00 90.56 193 SER A CA 1
ATOM 1519 C C . SER A 1 193 ? 2.252 -2.939 23.593 1.00 90.56 193 SER A C 1
ATOM 1521 O O . SER A 1 193 ? 2.582 -3.613 22.617 1.00 90.56 193 SER A O 1
ATOM 1523 N N . GLU A 1 194 ? 3.133 -2.381 24.422 1.00 90.62 194 GLU A N 1
ATOM 1524 C CA . GLU A 1 194 ? 4.591 -2.463 24.238 1.00 90.62 194 GLU A CA 1
ATOM 1525 C C . GLU A 1 194 ? 5.087 -3.915 24.168 1.00 90.62 194 GLU A C 1
ATOM 1527 O O . GLU A 1 194 ? 5.895 -4.241 23.312 1.00 90.62 194 GLU A O 1
ATOM 1532 N N . SER A 1 195 ? 4.511 -4.829 24.958 1.00 91.62 195 SER A N 1
ATOM 1533 C CA . SER A 1 195 ? 4.897 -6.247 24.942 1.00 91.62 195 SER A CA 1
ATOM 1534 C C . SER A 1 195 ? 4.646 -6.955 23.606 1.00 91.62 195 SER A C 1
ATOM 1536 O O . SER A 1 195 ? 5.442 -7.796 23.195 1.00 91.62 195 SER A O 1
ATOM 1538 N N . ARG A 1 196 ? 3.543 -6.633 22.912 1.00 89.81 196 ARG A N 1
ATOM 1539 C CA . ARG A 1 196 ? 3.243 -7.215 21.590 1.00 89.81 196 ARG A CA 1
ATOM 1540 C C . ARG A 1 196 ? 4.133 -6.612 20.514 1.00 89.81 196 ARG A C 1
ATOM 1542 O O . ARG A 1 196 ? 4.537 -7.313 19.594 1.00 89.81 196 ARG A O 1
ATOM 1549 N N . LEU A 1 197 ? 4.439 -5.326 20.651 1.00 91.19 197 LEU A N 1
ATOM 1550 C CA . LEU A 1 197 ? 5.370 -4.636 19.777 1.00 91.19 197 LEU A CA 1
ATOM 1551 C C . LEU A 1 197 ? 6.779 -5.227 19.910 1.00 91.19 197 LEU A C 1
ATOM 1553 O O . LEU A 1 197 ? 7.386 -5.539 18.894 1.00 91.19 197 LEU A O 1
ATOM 1557 N N . ASP A 1 198 ? 7.260 -5.473 21.129 1.00 91.06 198 ASP A N 1
ATOM 1558 C CA . ASP A 1 198 ? 8.586 -6.062 21.360 1.00 91.06 198 ASP A CA 1
ATOM 1559 C C . ASP A 1 198 ? 8.691 -7.483 20.794 1.00 91.06 198 ASP A C 1
ATOM 1561 O O . ASP A 1 198 ? 9.711 -7.847 20.209 1.00 91.06 198 ASP A O 1
ATOM 1565 N N . MET A 1 199 ? 7.611 -8.267 20.888 1.00 89.62 199 MET A N 1
ATOM 1566 C CA . MET A 1 199 ? 7.537 -9.591 20.266 1.00 89.62 199 MET A CA 1
ATOM 1567 C C . MET A 1 199 ? 7.674 -9.525 18.737 1.00 89.62 199 MET A C 1
ATOM 1569 O O . MET A 1 199 ? 8.313 -10.389 18.146 1.00 89.62 199 MET A O 1
ATOM 1573 N N . LEU A 1 200 ? 7.085 -8.510 18.099 1.00 89.00 200 LEU A N 1
ATOM 1574 C CA . LEU A 1 200 ? 7.189 -8.302 16.654 1.00 89.00 200 LEU A CA 1
ATOM 1575 C C . LEU A 1 200 ? 8.558 -7.749 16.243 1.00 89.00 200 LEU A C 1
ATOM 1577 O O . LEU A 1 200 ? 9.106 -8.180 15.232 1.00 89.00 200 LEU A O 1
ATOM 1581 N N . CYS A 1 201 ? 9.124 -6.830 17.026 1.00 89.94 201 CYS A N 1
ATOM 1582 C CA . CYS A 1 201 ? 10.460 -6.282 16.792 1.00 89.94 201 CYS A CA 1
ATOM 1583 C C . CYS A 1 201 ? 11.556 -7.350 16.917 1.00 89.94 201 CYS A C 1
ATOM 1585 O O . CYS A 1 201 ? 12.550 -7.277 16.201 1.00 89.94 201 CYS A O 1
ATOM 1587 N N . GLY A 1 202 ? 11.374 -8.337 17.800 1.00 90.25 202 GLY A N 1
ATOM 1588 C CA . GLY A 1 202 ? 12.317 -9.443 17.980 1.00 90.25 202 GLY A CA 1
ATOM 1589 C C . GLY A 1 202 ? 12.358 -10.451 16.825 1.00 90.25 202 GLY A C 1
ATOM 1590 O O . GLY A 1 202 ? 13.266 -11.277 16.788 1.00 90.25 202 GLY A O 1
ATOM 1591 N N . GLU A 1 203 ? 11.409 -10.405 15.885 1.00 90.00 203 GLU A N 1
ATOM 1592 C CA . GLU A 1 203 ? 11.377 -11.311 14.735 1.00 90.00 203 GLU A CA 1
ATOM 1593 C C . GLU A 1 203 ? 12.051 -10.665 13.512 1.00 90.00 203 GLU A C 1
ATOM 1595 O O . GLU A 1 203 ? 11.488 -9.801 12.835 1.00 90.00 203 GLU A O 1
ATOM 1600 N N . GLU A 1 204 ? 13.263 -11.121 13.193 1.00 88.94 204 GLU A N 1
ATOM 1601 C CA . GLU A 1 204 ? 14.033 -10.641 12.035 1.00 88.94 204 GLU A CA 1
ATOM 1602 C C . GLU A 1 204 ? 13.493 -11.181 10.700 1.00 88.94 204 GLU A C 1
ATOM 1604 O O . GLU A 1 204 ? 13.657 -10.565 9.644 1.00 88.94 204 GLU A O 1
ATOM 1609 N N . ASN A 1 205 ? 12.833 -12.343 10.720 1.00 94.12 205 ASN A N 1
ATOM 1610 C CA . ASN A 1 205 ? 12.308 -12.957 9.510 1.00 94.12 205 ASN A CA 1
ATOM 1611 C C . ASN A 1 205 ? 10.982 -12.303 9.095 1.00 94.12 205 ASN A C 1
ATOM 1613 O O . ASN A 1 205 ? 9.932 -12.543 9.691 1.00 94.12 205 ASN A O 1
ATOM 1617 N N . LEU A 1 206 ? 11.022 -11.547 7.997 1.00 92.25 206 LEU A N 1
ATOM 1618 C CA . LEU A 1 206 ? 9.879 -10.808 7.450 1.00 92.25 206 LEU A CA 1
ATOM 1619 C C . LEU A 1 206 ? 8.647 -11.681 7.145 1.00 92.25 206 LEU A C 1
ATOM 1621 O O . LEU A 1 206 ? 7.514 -11.238 7.334 1.00 92.25 206 LEU A O 1
ATOM 1625 N N . ALA A 1 207 ? 8.839 -12.929 6.708 1.00 92.88 207 ALA A N 1
ATOM 1626 C CA . ALA A 1 207 ? 7.724 -13.830 6.419 1.00 92.88 207 ALA A CA 1
ATOM 1627 C C . ALA A 1 207 ? 7.046 -14.314 7.709 1.00 92.88 207 ALA A C 1
ATOM 1629 O O . ALA A 1 207 ? 5.818 -14.330 7.805 1.00 92.88 207 ALA A O 1
ATOM 1630 N N . LYS A 1 208 ? 7.837 -14.657 8.733 1.00 92.81 208 LYS A N 1
ATOM 1631 C CA . LYS A 1 208 ? 7.304 -15.020 10.055 1.00 92.81 208 LYS A CA 1
ATOM 1632 C C . LYS A 1 208 ? 6.630 -13.829 10.727 1.00 92.81 208 LYS A C 1
ATOM 1634 O O . LYS A 1 208 ? 5.552 -13.999 11.291 1.00 92.81 208 LYS A O 1
ATOM 1639 N N . PHE A 1 209 ? 7.208 -12.636 10.593 1.00 93.75 209 PHE A N 1
ATOM 1640 C CA . PHE A 1 209 ? 6.606 -11.382 11.036 1.00 93.75 209 PHE A CA 1
ATOM 1641 C C . PHE A 1 209 ? 5.208 -11.186 10.433 1.00 93.75 209 PHE A C 1
ATOM 1643 O O . PHE A 1 209 ? 4.262 -10.935 11.175 1.00 93.75 209 PHE A O 1
ATOM 1650 N N . ALA A 1 210 ? 5.039 -11.381 9.120 1.00 92.38 210 ALA A N 1
ATOM 1651 C CA . ALA A 1 210 ? 3.736 -11.248 8.462 1.00 92.38 210 ALA A CA 1
ATOM 1652 C C . ALA A 1 210 ? 2.694 -12.244 9.009 1.00 92.38 210 ALA A C 1
ATOM 1654 O O . ALA A 1 210 ? 1.552 -11.876 9.284 1.00 92.38 210 ALA A O 1
ATOM 1655 N N . VAL A 1 211 ? 3.094 -13.500 9.233 1.00 92.44 211 VAL A N 1
ATOM 1656 C CA . VAL A 1 211 ? 2.210 -14.526 9.814 1.00 92.44 211 VAL A CA 1
ATOM 1657 C C . VAL A 1 211 ? 1.824 -14.178 11.253 1.00 92.44 211 VAL A C 1
ATOM 1659 O O . VAL A 1 211 ? 0.663 -14.316 11.640 1.00 92.44 211 VAL A O 1
ATOM 1662 N N . MET A 1 212 ? 2.789 -13.727 12.053 1.00 91.88 212 MET A N 1
ATOM 1663 C CA . MET A 1 212 ? 2.569 -13.282 13.429 1.00 91.88 212 MET A CA 1
ATOM 1664 C C . MET A 1 212 ? 1.620 -12.085 13.481 1.00 91.88 212 MET A C 1
ATOM 1666 O O . MET A 1 212 ? 0.677 -12.091 14.272 1.00 91.88 212 MET A O 1
ATOM 1670 N N . LEU A 1 213 ? 1.815 -11.106 12.597 1.00 92.69 213 LEU A N 1
ATOM 1671 C CA . LEU A 1 213 ? 0.951 -9.941 12.459 1.00 92.69 213 LEU A CA 1
ATOM 1672 C C . LEU A 1 213 ? -0.499 -10.352 12.166 1.00 92.69 213 LEU A C 1
ATOM 1674 O O . LEU A 1 213 ? -1.408 -9.909 12.865 1.00 92.69 213 LEU A O 1
ATOM 1678 N N . GLY A 1 214 ? -0.713 -11.260 11.207 1.00 91.06 214 GLY A N 1
ATOM 1679 C CA . GLY A 1 214 ? -2.051 -11.751 10.858 1.00 91.06 214 GLY A CA 1
ATOM 1680 C C . GLY A 1 214 ? -2.731 -12.542 11.983 1.00 91.06 214 GLY A C 1
ATOM 1681 O O . GLY A 1 214 ? -3.949 -12.474 12.147 1.00 91.06 214 GLY A O 1
ATOM 1682 N N . LYS A 1 215 ? -1.964 -13.265 12.811 1.00 91.00 215 LYS A N 1
ATOM 1683 C CA . LYS A 1 215 ? -2.498 -13.899 14.032 1.00 91.00 215 LYS A CA 1
ATOM 1684 C C . LYS A 1 215 ? -2.915 -12.849 15.060 1.00 91.00 215 LYS A C 1
ATOM 1686 O O . LYS A 1 215 ? -4.025 -12.913 15.576 1.00 91.00 215 LYS A O 1
ATOM 1691 N N . MET A 1 216 ? -2.056 -11.859 15.305 1.00 89.19 216 MET A N 1
ATOM 1692 C CA . MET A 1 216 ? -2.352 -10.776 16.242 1.00 89.19 216 MET A CA 1
ATOM 1693 C C . MET A 1 216 ? -3.563 -9.952 15.806 1.00 89.19 216 MET A C 1
ATOM 1695 O O . MET A 1 216 ? -4.313 -9.515 16.671 1.00 89.19 216 MET A O 1
ATOM 1699 N N . GLU A 1 217 ? -3.779 -9.760 14.501 1.00 88.69 217 GLU A N 1
ATOM 1700 C CA . GLU A 1 217 ? -4.921 -9.008 13.969 1.00 88.69 217 GLU A CA 1
ATOM 1701 C C . GLU A 1 217 ? -6.256 -9.643 14.353 1.00 88.69 217 GLU A C 1
ATOM 1703 O O . GLU A 1 217 ? -7.156 -8.949 14.832 1.00 88.69 217 GLU A O 1
ATOM 1708 N N . LYS A 1 218 ? -6.350 -10.972 14.244 1.00 87.94 218 LYS A N 1
ATOM 1709 C CA . LYS A 1 218 ? -7.543 -11.737 14.633 1.00 87.94 218 LYS A CA 1
ATOM 1710 C C . LYS A 1 218 ? -7.867 -11.605 16.122 1.00 87.94 218 LYS A C 1
ATOM 1712 O O . LYS A 1 218 ? -9.038 -11.624 16.499 1.00 87.94 218 LYS A O 1
ATOM 1717 N N . ASP A 1 219 ? -6.849 -11.405 16.955 1.00 85.00 219 ASP A N 1
ATOM 1718 C CA . ASP A 1 219 ? -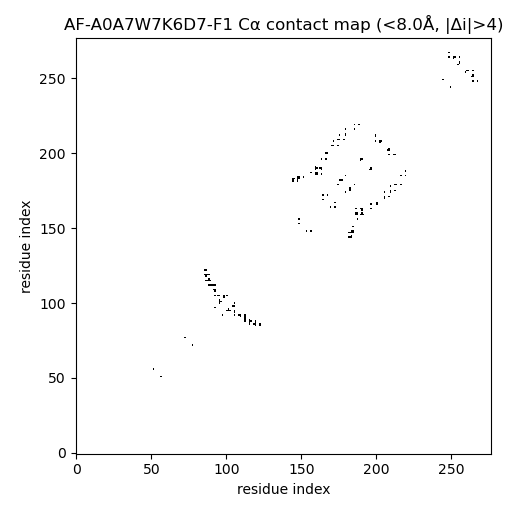6.998 -11.262 18.403 1.00 85.00 219 ASP A CA 1
ATOM 1719 C C . ASP A 1 219 ? -7.352 -9.827 18.849 1.00 85.00 219 ASP A C 1
ATOM 1721 O O . ASP A 1 219 ? -7.607 -9.587 20.038 1.00 85.00 219 ASP A O 1
ATOM 1725 N N . ILE A 1 220 ? -7.361 -8.832 17.947 1.00 84.94 220 ILE A N 1
ATOM 1726 C CA . ILE A 1 220 ? -7.691 -7.447 18.314 1.00 84.94 220 ILE A CA 1
ATOM 1727 C C . ILE A 1 220 ? -9.204 -7.281 18.440 1.00 84.94 220 ILE A C 1
ATOM 1729 O O . ILE A 1 220 ? -9.939 -7.158 17.463 1.00 84.94 220 ILE A O 1
ATOM 1733 N N . LYS A 1 221 ? -9.671 -7.144 19.684 1.00 81.38 221 LYS A N 1
ATOM 1734 C CA . LYS A 1 221 ? -11.062 -6.798 19.990 1.00 81.38 221 LYS A CA 1
ATOM 1735 C C . LYS A 1 221 ? -11.218 -5.313 20.315 1.00 81.38 221 LYS A C 1
ATOM 1737 O O . LYS A 1 221 ? -10.711 -4.828 21.326 1.00 81.38 221 LYS A O 1
ATOM 1742 N N . VAL A 1 222 ? -12.001 -4.597 19.508 1.00 76.06 222 VAL A N 1
ATOM 1743 C CA . VAL A 1 222 ? -12.355 -3.194 19.774 1.00 76.06 222 VAL A CA 1
ATOM 1744 C C . VAL A 1 222 ? -13.578 -3.135 20.685 1.00 76.06 222 VAL A C 1
ATOM 1746 O O . VAL A 1 222 ? -14.713 -3.290 20.242 1.00 76.06 222 VAL A O 1
ATOM 1749 N N . THR A 1 223 ? -13.368 -2.877 21.975 1.00 71.88 223 THR A N 1
ATOM 1750 C CA . THR A 1 223 ? -14.462 -2.574 22.910 1.00 71.88 223 THR A CA 1
ATOM 1751 C C . THR A 1 223 ? -14.470 -1.086 23.239 1.00 71.88 223 THR A C 1
ATOM 1753 O O . THR A 1 223 ? -13.585 -0.597 23.945 1.00 71.88 223 THR A O 1
ATOM 1756 N N . LYS A 1 224 ? -15.483 -0.354 22.763 1.00 69.12 224 LYS A N 1
ATOM 1757 C CA . LYS A 1 224 ? -15.719 1.029 23.195 1.00 69.12 224 LYS A CA 1
ATOM 1758 C C . LYS A 1 224 ? -16.278 0.993 24.615 1.00 69.12 224 LYS A C 1
ATOM 1760 O O . LYS A 1 224 ? -17.383 0.502 24.830 1.00 69.12 224 LYS A O 1
ATOM 1765 N N . LYS A 1 225 ? -15.511 1.486 25.590 1.00 67.38 225 LYS A N 1
ATOM 1766 C CA . LYS A 1 225 ? -16.012 1.666 26.957 1.00 67.38 225 LYS A CA 1
ATOM 1767 C C . LYS A 1 225 ? -17.067 2.770 26.918 1.00 67.38 225 LYS A C 1
ATOM 1769 O O . LYS A 1 225 ? -16.727 3.939 26.765 1.00 67.38 225 LYS A O 1
ATOM 1774 N N . THR A 1 226 ? -18.342 2.404 26.999 1.00 63.09 226 THR A N 1
ATOM 1775 C CA . THR A 1 226 ? -19.416 3.376 27.210 1.00 63.09 226 THR A CA 1
ATOM 1776 C C . THR A 1 226 ? -19.191 4.046 28.556 1.00 63.09 226 THR A C 1
ATOM 1778 O O . THR A 1 226 ? -18.934 3.356 29.546 1.00 63.09 226 THR A O 1
ATOM 1781 N N . ALA A 1 227 ? -19.260 5.379 28.591 1.00 68.88 227 ALA A N 1
ATOM 1782 C CA . ALA A 1 227 ? -19.218 6.107 29.850 1.00 68.88 227 ALA A CA 1
ATOM 1783 C C . ALA A 1 227 ? -20.295 5.529 30.786 1.00 68.88 227 ALA A C 1
ATOM 1785 O O . ALA A 1 227 ? -21.404 5.249 30.312 1.00 68.88 227 ALA A O 1
ATOM 1786 N N . PRO A 1 228 ? -19.982 5.298 32.075 1.00 72.94 228 PRO A N 1
ATOM 1787 C CA . PRO A 1 228 ? -20.983 4.835 33.022 1.00 72.94 228 PRO A CA 1
ATOM 1788 C C . PRO A 1 228 ? -22.171 5.794 32.975 1.00 72.94 228 PRO A C 1
ATOM 1790 O O . PRO A 1 228 ? -21.989 7.012 32.888 1.00 72.94 228 PRO A O 1
ATOM 1793 N N . THR A 1 229 ? -23.386 5.242 32.963 1.00 74.75 229 THR A N 1
ATOM 1794 C CA . THR A 1 229 ? -24.607 6.050 32.992 1.00 74.75 229 THR A CA 1
ATOM 1795 C C . THR A 1 229 ? -24.492 7.047 34.140 1.00 74.75 229 THR A C 1
ATOM 1797 O O . THR A 1 229 ? -24.137 6.614 35.242 1.00 74.75 229 THR A O 1
ATOM 1800 N N . PRO A 1 230 ? -24.750 8.348 33.907 1.00 79.31 230 PRO A N 1
ATOM 1801 C CA . PRO A 1 230 ? -24.633 9.346 34.957 1.00 79.31 230 PRO A CA 1
ATOM 1802 C C . PRO A 1 230 ? -25.461 8.888 36.152 1.00 79.31 230 PRO A C 1
ATOM 1804 O O . PRO A 1 230 ? -26.607 8.462 35.976 1.00 79.31 230 PRO A O 1
ATOM 1807 N N . GLU A 1 231 ? -24.864 8.927 37.343 1.00 76.19 231 GLU A N 1
ATOM 1808 C CA . GLU A 1 231 ? -25.551 8.535 38.568 1.00 76.19 231 GLU A CA 1
ATOM 1809 C C . GLU A 1 231 ? -26.894 9.263 38.624 1.00 76.19 231 GLU A C 1
ATOM 1811 O O . GLU A 1 231 ? -26.966 10.488 38.467 1.00 76.19 231 GLU A O 1
ATOM 1816 N N . SER A 1 232 ? -27.986 8.508 38.776 1.00 71.06 232 SER A N 1
ATOM 1817 C CA . SER A 1 232 ? -29.303 9.120 38.891 1.00 71.06 232 SER A CA 1
ATOM 1818 C C . SER A 1 232 ? -29.250 10.067 40.080 1.00 71.06 232 SER A C 1
ATOM 1820 O O . SER A 1 232 ? -28.959 9.614 41.189 1.00 71.06 232 SER A O 1
ATOM 1822 N N . ARG A 1 233 ? -29.501 11.364 39.851 1.00 67.00 233 ARG A N 1
ATOM 1823 C CA . ARG A 1 233 ? -29.503 12.385 40.904 1.00 67.00 233 ARG A CA 1
ATOM 1824 C C . ARG A 1 233 ? -30.240 11.822 42.109 1.00 67.00 233 ARG A C 1
ATOM 1826 O O . ARG A 1 233 ? -31.431 11.525 41.998 1.00 67.00 233 ARG A O 1
ATOM 1833 N N . VAL A 1 234 ? -29.524 11.656 43.224 1.00 64.19 234 VAL A N 1
ATOM 1834 C CA . VAL A 1 234 ? -30.117 11.248 44.496 1.00 64.19 234 VAL A CA 1
ATOM 1835 C C . VAL A 1 234 ? -31.280 12.202 44.725 1.00 64.19 234 VAL A C 1
ATOM 1837 O O . VAL A 1 234 ? -31.086 13.408 44.900 1.00 64.19 234 VAL A O 1
ATOM 1840 N N . ARG A 1 235 ? -32.507 11.682 44.614 1.00 57.62 235 ARG A N 1
ATOM 1841 C CA . ARG A 1 235 ? -33.705 12.406 45.018 1.00 57.62 235 ARG A CA 1
ATOM 1842 C C . ARG A 1 235 ? -33.562 12.558 46.521 1.00 57.62 235 ARG A C 1
ATOM 1844 O O . ARG A 1 235 ? -33.893 11.646 47.271 1.00 57.62 235 ARG A O 1
ATOM 1851 N N . GLY A 1 236 ? -32.967 13.675 46.935 1.00 52.81 236 GLY A N 1
ATOM 1852 C CA . GLY A 1 236 ? -32.933 14.073 48.328 1.00 52.81 236 GLY A CA 1
ATOM 1853 C C . GLY A 1 236 ? -34.351 13.964 48.865 1.00 52.81 236 GLY A C 1
ATOM 1854 O O . GLY A 1 236 ? -35.296 14.391 48.200 1.00 52.81 236 GLY A O 1
ATOM 1855 N N . ALA A 1 237 ? -34.488 13.331 50.023 1.00 55.69 237 ALA A N 1
ATOM 1856 C CA . ALA A 1 237 ? -35.741 13.121 50.730 1.00 55.69 237 ALA A CA 1
ATOM 1857 C C . ALA A 1 237 ? -36.315 14.449 51.267 1.00 55.69 237 ALA A C 1
ATOM 1859 O O . ALA A 1 237 ? -36.508 14.625 52.465 1.00 55.69 237 ALA A O 1
ATOM 1860 N N . SER A 1 238 ? -36.572 15.404 50.376 1.00 53.88 238 SER A N 1
ATOM 1861 C CA . SER A 1 238 ? -37.405 16.569 50.630 1.00 53.88 238 SER A CA 1
ATOM 1862 C C . SER A 1 238 ? -38.628 16.430 49.730 1.00 53.88 238 SER A C 1
ATOM 1864 O O . SER A 1 238 ? -38.492 16.230 48.525 1.00 53.88 238 SER A O 1
ATOM 1866 N N . GLY A 1 239 ? -39.795 16.391 50.373 1.00 54.81 239 GLY A N 1
ATOM 1867 C CA . GLY A 1 239 ? -41.081 15.915 49.867 1.00 54.81 239 GLY A CA 1
ATOM 1868 C C . GLY A 1 239 ? -41.584 16.499 48.538 1.00 54.81 239 GLY A C 1
ATOM 1869 O O . GLY A 1 239 ? -40.958 17.366 47.931 1.00 54.81 239 GLY A O 1
ATOM 1870 N N . PRO A 1 240 ? -42.747 16.020 48.064 1.00 46.97 240 PRO A N 1
ATOM 1871 C CA . PRO A 1 240 ? -43.315 16.430 46.787 1.00 46.97 240 PRO A CA 1
ATOM 1872 C C . PRO A 1 240 ? -43.702 17.914 46.831 1.00 46.97 240 PRO A C 1
ATOM 1874 O O . PRO A 1 240 ? -44.814 18.271 47.215 1.00 46.97 240 PRO A O 1
ATOM 1877 N N . MET A 1 241 ? -42.797 18.796 46.404 1.00 50.56 241 MET A N 1
ATOM 1878 C CA . MET A 1 241 ? -43.186 20.137 45.990 1.00 50.56 241 MET A CA 1
ATOM 1879 C C . MET A 1 241 ? -43.903 19.999 44.650 1.00 50.56 241 MET A C 1
ATOM 1881 O O . MET A 1 241 ? -43.301 19.755 43.605 1.00 50.56 241 MET A O 1
ATOM 1885 N N . ASN A 1 242 ? -45.224 20.104 44.739 1.00 55.03 242 ASN A N 1
ATOM 1886 C CA . ASN A 1 242 ? -46.211 20.063 43.673 1.00 55.03 242 ASN A CA 1
ATOM 1887 C C . ASN A 1 242 ? -46.062 21.281 42.732 1.00 55.03 242 ASN A C 1
ATOM 1889 O O . ASN A 1 242 ? -46.957 22.114 42.627 1.00 55.03 242 ASN A O 1
ATOM 1893 N N . ILE A 1 243 ? -44.904 21.428 42.080 1.00 55.12 243 ILE A N 1
ATOM 1894 C CA . ILE A 1 243 ? -44.621 22.468 41.077 1.00 55.12 243 ILE A CA 1
ATOM 1895 C C . ILE A 1 243 ? -44.702 21.812 39.699 1.00 55.12 243 ILE A C 1
ATOM 1897 O O . ILE A 1 243 ? -43.739 21.653 38.957 1.00 55.12 243 ILE A O 1
ATOM 1901 N N . GLY A 1 244 ? -45.901 21.351 39.392 1.00 53.94 244 GLY A N 1
ATOM 1902 C CA . GLY A 1 244 ? -46.299 20.878 38.083 1.00 53.94 244 GLY A CA 1
ATOM 1903 C C . GLY A 1 244 ? -47.807 20.945 38.081 1.00 53.94 244 GLY A C 1
ATOM 1904 O O . GLY A 1 244 ? -48.440 20.175 38.794 1.00 53.94 244 GLY A O 1
ATOM 1905 N N . GLY A 1 245 ? -48.376 21.914 37.360 1.00 61.25 245 GLY A N 1
ATOM 1906 C CA . GLY A 1 245 ? -49.825 22.049 37.244 1.00 61.25 245 GLY A CA 1
ATOM 1907 C C . GLY A 1 245 ? -50.437 20.697 36.890 1.00 61.25 245 GLY A C 1
ATOM 1908 O O . GLY A 1 245 ? -49.985 20.033 35.953 1.00 61.25 245 GLY A O 1
ATOM 1909 N N . ASP A 1 246 ? -51.403 20.264 37.696 1.00 72.12 246 ASP A N 1
ATOM 1910 C CA . ASP A 1 246 ? -52.001 18.939 37.602 1.00 72.12 246 ASP A CA 1
ATOM 1911 C C . ASP A 1 246 ? -52.598 18.771 36.197 1.00 72.12 246 ASP A C 1
ATOM 1913 O O . ASP A 1 246 ? -53.642 19.339 35.872 1.00 72.12 246 ASP A O 1
ATOM 1917 N N . LYS A 1 247 ? -51.937 17.999 35.325 1.00 78.00 247 LYS A N 1
ATOM 1918 C CA . LYS A 1 247 ? -52.373 17.802 33.926 1.00 78.00 247 LYS A CA 1
ATOM 1919 C C . LYS A 1 247 ? -53.793 17.228 33.841 1.00 78.00 247 LYS A C 1
ATOM 1921 O O . LYS A 1 247 ? -54.455 17.354 32.815 1.00 78.00 247 LYS A O 1
ATOM 1926 N N . GLN A 1 248 ? -54.256 16.576 34.908 1.00 77.94 248 GLN A N 1
ATOM 1927 C CA . GLN A 1 248 ? -55.635 16.115 35.050 1.00 77.94 248 GLN A CA 1
ATOM 1928 C C . GLN A 1 248 ? -56.614 17.269 35.298 1.00 77.94 248 GLN A C 1
ATOM 1930 O O . GLN A 1 248 ? -57.693 17.276 34.712 1.00 77.94 248 GLN A O 1
ATOM 1935 N N . LEU A 1 249 ? -56.225 18.279 36.077 1.00 82.56 249 LEU A N 1
ATOM 1936 C CA . LEU A 1 249 ? -57.035 19.469 36.328 1.00 82.56 249 LEU A CA 1
ATOM 1937 C C . LEU A 1 249 ? -57.225 20.284 35.040 1.00 82.56 249 LEU A C 1
ATOM 1939 O O . LEU A 1 249 ? -58.352 20.645 34.716 1.00 82.56 249 LEU A O 1
ATOM 1943 N N . GLU A 1 250 ? -56.169 20.455 34.241 1.00 83.62 250 GLU A N 1
ATOM 1944 C CA . GLU A 1 250 ? -56.251 21.164 32.954 1.00 83.62 250 GLU A CA 1
ATOM 1945 C C . GLU A 1 250 ? -57.151 20.435 31.932 1.00 83.62 250 GLU A C 1
ATOM 1947 O O . GLU A 1 250 ? -57.899 21.060 31.176 1.00 83.62 250 GLU A O 1
ATOM 1952 N N . LYS A 1 251 ? -57.129 19.095 31.919 1.00 86.50 251 LYS A N 1
ATOM 1953 C CA . LYS A 1 251 ? -58.025 18.290 31.070 1.00 86.50 251 LYS A CA 1
ATOM 1954 C C . LYS A 1 251 ? -59.487 18.424 31.498 1.00 86.50 251 LYS A C 1
ATOM 1956 O O . LYS A 1 251 ? -60.348 18.627 30.646 1.00 86.50 251 LYS A O 1
ATOM 1961 N N . LEU A 1 252 ? -59.758 18.369 32.803 1.00 88.31 252 LEU A N 1
ATOM 1962 C CA . LEU A 1 252 ? -61.109 18.526 33.348 1.00 88.31 252 LEU A CA 1
ATOM 1963 C C . LEU A 1 252 ? -61.659 19.945 33.136 1.00 88.31 252 LEU A C 1
ATOM 1965 O O . LEU A 1 252 ? -62.856 20.104 32.903 1.00 88.31 252 LEU A O 1
ATOM 1969 N N . GLU A 1 253 ? -60.804 20.972 33.152 1.00 88.31 253 GLU A N 1
ATOM 1970 C CA . GLU A 1 253 ? -61.185 22.349 32.809 1.00 88.31 253 GLU A CA 1
ATOM 1971 C C . GLU A 1 253 ? -61.589 22.481 31.339 1.00 88.31 253 GLU A C 1
ATOM 1973 O O . GLU A 1 253 ? -62.627 23.076 31.039 1.00 88.31 253 GLU A O 1
ATOM 1978 N N . LYS A 1 254 ? -60.829 21.868 30.422 1.00 88.81 254 LYS A N 1
ATOM 1979 C CA . LYS A 1 254 ? -61.157 21.851 28.986 1.00 88.81 254 LYS A CA 1
ATOM 1980 C C . LYS A 1 254 ? -62.440 21.072 28.695 1.00 88.81 254 LYS A C 1
ATOM 1982 O O . LYS A 1 254 ? -63.261 21.524 27.900 1.00 88.81 254 LYS A O 1
ATOM 1987 N N . GLU A 1 255 ? -62.654 19.934 29.352 1.00 83.31 255 GLU A N 1
ATOM 1988 C CA . GLU A 1 255 ? -63.888 19.153 29.201 1.00 83.31 255 GLU A CA 1
ATOM 1989 C C . GLU A 1 255 ? -65.118 19.887 29.743 1.00 83.31 255 GLU A C 1
ATOM 1991 O O . GLU A 1 255 ? -66.171 19.868 29.099 1.00 83.31 255 GLU A O 1
ATOM 1996 N N . ALA A 1 256 ? -64.980 20.579 30.875 1.00 89.62 256 ALA A N 1
ATOM 1997 C CA . ALA A 1 256 ? -66.049 21.395 31.439 1.00 89.62 256 ALA A CA 1
ATOM 1998 C C . ALA A 1 256 ? -66.346 22.636 30.583 1.00 89.62 256 ALA A C 1
ATOM 2000 O O . ALA A 1 256 ? -67.505 23.015 30.444 1.00 89.62 256 ALA A O 1
ATOM 2001 N N . ALA A 1 257 ? -65.331 23.249 29.965 1.00 86.44 257 ALA A N 1
ATOM 2002 C CA . ALA A 1 257 ? -65.530 24.334 29.003 1.00 86.44 257 ALA A CA 1
ATOM 2003 C C . ALA A 1 257 ? -66.232 23.850 27.723 1.00 86.44 257 ALA A C 1
ATOM 2005 O O . ALA A 1 257 ? -67.056 24.570 27.167 1.00 86.44 257 ALA A O 1
ATOM 2006 N N . ARG A 1 258 ? -65.940 22.619 27.280 1.00 86.25 258 ARG A N 1
ATOM 2007 C CA . ARG A 1 258 ? -66.552 22.011 26.089 1.00 86.25 258 ARG A CA 1
ATOM 2008 C C . ARG A 1 258 ? -67.996 21.558 26.315 1.00 86.25 258 ARG A C 1
ATOM 2010 O O . A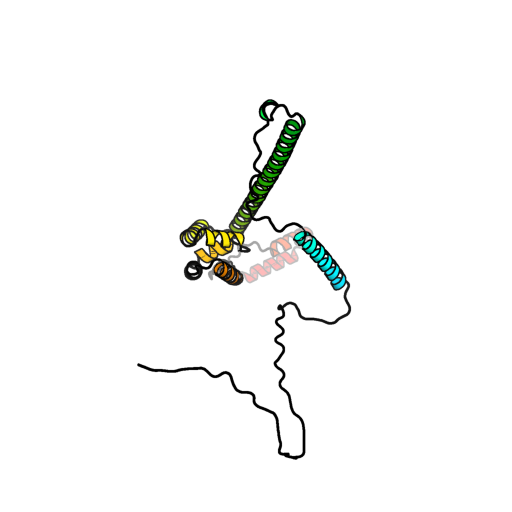RG A 1 258 ? -68.806 21.655 25.403 1.00 86.25 258 ARG A O 1
ATOM 2017 N N . THR A 1 259 ? -68.300 21.028 27.497 1.00 85.62 259 THR A N 1
ATOM 2018 C CA . THR A 1 259 ? -69.572 20.331 27.780 1.00 85.62 259 THR A CA 1
ATOM 2019 C C . THR A 1 259 ? -70.503 21.151 28.679 1.00 85.62 259 THR A C 1
ATOM 2021 O O . THR A 1 259 ? -71.671 20.820 28.818 1.00 85.62 259 THR A O 1
ATOM 2024 N N . GLY A 1 260 ? -70.003 22.211 29.321 1.00 84.75 260 GLY A N 1
ATOM 2025 C CA . GLY A 1 260 ? -70.751 23.037 30.277 1.00 84.75 260 GLY A CA 1
ATOM 2026 C C . GLY A 1 260 ? -70.873 22.427 31.680 1.00 84.75 260 GLY A C 1
ATOM 2027 O O . GLY A 1 260 ? -70.939 23.168 32.663 1.00 84.75 260 GLY A O 1
ATOM 2028 N N . ASP A 1 261 ? -70.817 21.099 31.798 1.00 87.56 261 ASP A N 1
ATOM 2029 C CA . ASP A 1 261 ? -70.918 20.387 33.072 1.00 87.56 261 ASP A CA 1
ATOM 2030 C C . ASP A 1 261 ? -69.606 20.387 33.868 1.00 87.56 261 ASP A C 1
ATOM 2032 O O . ASP A 1 261 ? -68.595 19.793 33.487 1.00 87.56 261 ASP A O 1
ATOM 2036 N N . ARG A 1 262 ? -69.638 21.028 35.044 1.00 87.94 262 ARG A N 1
ATOM 2037 C CA . ARG A 1 262 ? -68.475 21.203 35.936 1.00 87.94 262 ARG A CA 1
ATOM 2038 C C . ARG A 1 262 ? -68.361 20.160 37.051 1.00 87.94 262 ARG A C 1
ATOM 2040 O O . ARG A 1 262 ? -67.410 20.209 37.830 1.00 87.94 262 ARG A O 1
ATOM 2047 N N . THR A 1 263 ? -69.284 19.206 37.133 1.00 91.38 263 THR A N 1
ATOM 2048 C CA . THR A 1 263 ? -69.399 18.260 38.259 1.00 91.38 263 THR A CA 1
ATOM 2049 C C . THR A 1 263 ? -68.106 17.482 38.520 1.00 91.38 263 THR A C 1
ATOM 2051 O O . THR A 1 263 ? -67.646 17.409 39.658 1.00 91.38 263 THR A O 1
ATOM 2054 N N . LYS A 1 264 ? -67.451 16.985 37.462 1.00 85.94 264 LYS A N 1
ATOM 2055 C CA . LYS A 1 264 ? -66.196 16.214 37.565 1.00 85.94 264 LYS A CA 1
ATOM 2056 C C . LYS A 1 264 ? -65.020 17.052 38.075 1.00 85.94 264 LYS A C 1
ATOM 2058 O O . LYS A 1 264 ? -64.207 16.577 38.861 1.00 85.94 264 LYS A O 1
ATOM 2063 N N . LEU A 1 265 ? -64.953 18.319 37.669 1.00 88.31 265 LEU A N 1
ATOM 2064 C CA . LEU A 1 265 ? -63.912 19.245 38.107 1.00 88.31 265 LEU A CA 1
ATOM 2065 C C . LEU A 1 265 ? -64.065 19.613 39.587 1.00 88.31 265 LEU A C 1
ATOM 2067 O O . LEU A 1 265 ? -63.073 19.703 40.310 1.00 88.31 265 LEU A O 1
ATOM 2071 N N . ILE A 1 266 ? -65.302 19.808 40.046 1.00 90.25 266 ILE A N 1
ATOM 2072 C CA . ILE A 1 266 ? -65.591 20.135 41.447 1.00 90.25 266 ILE A CA 1
ATOM 2073 C C . ILE A 1 266 ? -65.233 18.953 42.349 1.00 90.25 266 ILE A C 1
ATOM 2075 O O . ILE A 1 266 ? -64.534 19.153 43.341 1.00 90.25 266 ILE A O 1
ATOM 2079 N N . GLN A 1 267 ? -65.636 17.734 41.973 1.00 90.19 267 GLN A N 1
ATOM 2080 C CA . GLN A 1 267 ? -65.269 16.512 42.695 1.00 90.19 267 GLN A CA 1
ATOM 2081 C C . GLN A 1 267 ? -63.750 16.360 42.785 1.00 90.19 267 GLN A C 1
ATOM 2083 O O . GLN A 1 267 ? -63.209 16.190 43.874 1.00 90.19 267 GLN A O 1
ATOM 2088 N N . TYR A 1 268 ? -63.040 16.522 41.667 1.00 87.75 268 TYR A N 1
ATOM 2089 C CA . TYR A 1 268 ? -61.582 16.422 41.652 1.00 87.75 268 TYR A CA 1
ATOM 2090 C C . TYR A 1 268 ? -60.920 17.478 42.558 1.00 87.75 268 TYR A C 1
ATOM 2092 O O . TYR A 1 268 ? -60.081 17.150 43.397 1.00 87.75 268 TYR A O 1
ATOM 2100 N N . ARG A 1 269 ? -61.365 18.740 42.504 1.00 86.94 269 ARG A N 1
ATOM 2101 C CA . ARG A 1 269 ? -60.875 19.793 43.413 1.00 86.94 269 ARG A CA 1
ATOM 2102 C C . ARG A 1 269 ? -61.196 19.512 44.885 1.00 86.94 269 ARG A C 1
ATOM 2104 O O . ARG A 1 269 ? -60.385 19.851 45.743 1.00 86.94 269 ARG A O 1
ATOM 2111 N N . GLN A 1 270 ? -62.338 18.897 45.192 1.00 88.06 270 GLN A N 1
ATOM 2112 C CA . GLN A 1 270 ? -62.665 18.457 46.553 1.00 88.06 270 GLN A CA 1
ATOM 2113 C C . GLN A 1 270 ? -61.720 17.348 47.018 1.00 88.06 270 GLN A C 1
ATOM 2115 O O . GLN A 1 270 ? -61.180 17.461 48.113 1.00 88.06 270 GLN A O 1
ATOM 2120 N N . THR A 1 271 ? -61.436 16.351 46.173 1.00 85.94 271 THR A N 1
ATOM 2121 C CA . THR A 1 271 ? -60.486 15.276 46.513 1.00 85.94 271 THR A CA 1
ATOM 2122 C C . THR A 1 271 ? -59.067 15.791 46.743 1.00 85.94 271 THR A C 1
ATOM 2124 O O . THR A 1 271 ? -58.366 15.305 47.627 1.00 85.94 271 THR A O 1
ATOM 2127 N N . LEU A 1 272 ? -58.647 16.820 46.001 1.00 84.75 272 LEU A N 1
ATOM 2128 C CA . LEU A 1 272 ? -57.359 17.474 46.227 1.00 84.75 272 LEU A CA 1
ATOM 2129 C C . LEU A 1 272 ? -57.339 18.235 47.556 1.00 84.75 272 LEU A C 1
ATOM 2131 O O . LEU A 1 272 ? -56.349 18.164 48.274 1.00 84.75 272 LEU A O 1
ATOM 2135 N N . LYS A 1 273 ? -58.437 18.912 47.916 1.00 80.88 273 LYS A N 1
ATOM 2136 C CA . LYS A 1 273 ? -58.565 19.593 49.214 1.00 80.88 273 LYS A CA 1
ATOM 2137 C C . LYS A 1 273 ? -58.557 18.618 50.389 1.00 80.88 273 LYS A C 1
ATOM 2139 O O . LYS A 1 273 ? -57.883 18.895 51.369 1.00 80.88 273 LYS A O 1
ATOM 2144 N N . THR A 1 274 ? -59.257 17.487 50.292 1.00 81.12 274 THR A N 1
ATOM 2145 C CA . THR A 1 274 ? -59.257 16.461 51.351 1.00 81.12 274 THR A CA 1
ATOM 2146 C C . THR A 1 274 ? -57.928 15.728 51.463 1.00 81.12 274 THR A C 1
ATOM 2148 O O . THR A 1 274 ? -57.622 15.201 52.517 1.00 81.12 274 THR A O 1
ATOM 2151 N N . ARG A 1 275 ? -57.152 15.654 50.376 1.00 76.44 275 ARG A N 1
ATOM 2152 C CA . ARG A 1 275 ? -55.824 15.025 50.363 1.00 76.44 275 ARG A CA 1
ATOM 2153 C C . ARG A 1 275 ? -54.715 15.962 50.854 1.00 76.44 275 ARG A C 1
ATOM 2155 O O . ARG A 1 275 ? -53.646 15.488 51.222 1.00 76.44 275 ARG A O 1
ATOM 2162 N N . ALA A 1 276 ? -54.944 17.271 50.784 1.00 68.31 276 ALA A N 1
ATOM 2163 C CA . ALA A 1 276 ? -54.010 18.298 51.236 1.00 68.31 276 ALA A CA 1
ATOM 2164 C C . ALA A 1 276 ? -54.237 18.740 52.696 1.00 68.31 276 ALA A C 1
ATOM 2166 O O . ALA A 1 276 ? -53.411 19.488 53.214 1.00 68.31 276 ALA A O 1
ATOM 2167 N N . ALA A 1 277 ? -55.340 18.315 53.321 1.00 55.38 277 ALA A N 1
ATOM 2168 C CA . ALA A 1 277 ? -55.627 18.466 54.749 1.00 55.38 277 ALA A CA 1
ATOM 2169 C C . ALA A 1 277 ? -55.201 17.203 55.507 1.00 55.38 277 ALA A C 1
ATOM 2171 O O . ALA A 1 277 ? -54.732 17.355 56.655 1.00 55.38 277 ALA A O 1
#

pLDDT: mean 77.53, std 18.95, range [30.56, 94.81]

Organism: NCBI:txid1428314

Sequence (277 aa):
MSAEDEPLDLSEELVIGDAPQFEGDDPAPEQDEQPEDVVIAFADDEDDESEPTPLVKRLREQIRERDRKLSQMRRSPAPANDADPEPQVPDRPRSVADYDYDEDQFNAAIDAHLAAKDEHAAWKQREEKRKSARGEQEAEQARQIEQQRKALGVGDYEVKAAAVRDRLSDAQMAILINGADNPAQMIYALGRSESRLDMLCGEENLAKFAVMLGKMEKDIKVTKKTAPTPESRVRGASGPMNIGGDKQLEKLEKEAARTGDRTKLIQYRQTLKTRAA

Solvent-accessible surface area (backbone atoms only — not comparable to full-atom values): 17616 Å² total; per-residue (Å²): 140,74,90,80,91,88,83,88,81,89,81,84,87,82,84,89,86,81,87,85,91,81,92,76,84,84,84,87,86,86,80,87,83,68,82,78,80,82,78,88,68,62,101,82,71,77,87,75,95,63,83,79,48,76,66,51,53,54,49,51,50,51,49,54,51,48,51,50,50,50,51,49,55,67,69,38,77,68,87,70,66,93,73,76,76,82,68,80,60,64,79,76,75,84,54,44,73,83,46,83,63,34,62,67,63,38,49,52,48,44,52,52,32,51,52,36,46,53,51,36,52,52,48,51,54,50,49,52,52,51,52,50,53,49,52,50,50,54,51,50,50,52,50,51,42,51,50,46,44,60,72,66,67,58,91,62,44,67,64,22,40,47,58,40,57,76,64,42,53,73,68,58,48,50,46,41,60,74,69,41,97,53,37,43,60,48,41,43,51,37,44,73,33,62,72,62,39,52,60,51,54,71,44,84,51,66,70,58,38,53,55,50,50,58,55,53,55,77,69,63,78,90,75,83,81,72,76,76,76,75,76,76,75,78,77,64,97,65,75,90,75,84,84,60,82,56,69,64,57,57,50,38,51,51,50,20,70,74,66,69,59,51,66,69,45,52,52,51,54,48,54,52,53,66,71,74,105

Secondary structure (DSSP, 8-state):
---------------------------------PPP------TT---------HHHHHHHHHHHHHHHHHHHHHHS-----S--PPPPPPPPP--GGGGTT-HHHHHHHHHHHHHHHHHHHHHHHHHHHHHHHHHHHHHHHHHHHHHHHHHHT-TTHHHHHHHHHHHS-HHHHHHHHHH-SSHHHHHHHHHH-HHHHHHHHT---HHHHHHHHHHHHHT------PPPPPPP----S------S--HHHHHHHHHHHHHS--HHHHHHHHHHHHHH-

Foldseek 3Di:
DDDDDDDDDDDDDDDDDDDDDDDDDDDDDDDDPDPPDPPPDDPVPDDDPDDQDPVNVVVVVVVVVVVVVVVVQVVPPDPPDLDPDQQDQDDQQDDCVVVVVPPVVNVVSNVSNVVSVVVNVVVVVVNVVVVVVVVVVVVVLVVVLVVLLVVVVDDCQVVLLVVLPVLDDPLLLVLLSVQAPHSSLLSNVCSVPVPLSVVLSPDPDSVVSSVSSVVVNVVDDDDDPDDPDPPDPPPPPDDDPPPDPDVVLVVLVVVCVVPVDNVVNVVVVVVVVVVVD